Protein AF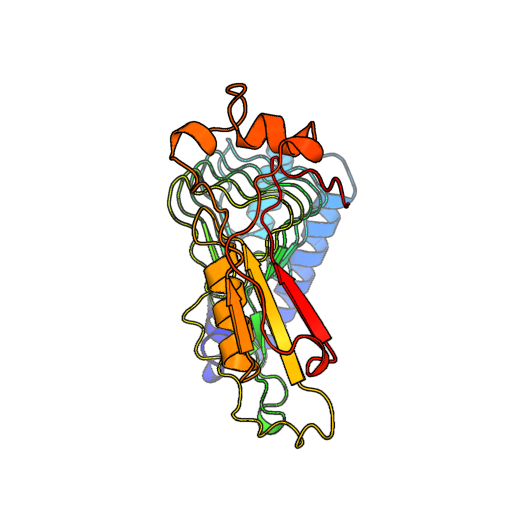-A0A9D1EPI3-F1 (afdb_monomer)

Nearest PDB structures (foldseek):
  3ect-assembly1_A  TM=9.401E-01  e=5.138E-10  Vibrio cholerae
  4egg-assembly1_A  TM=9.119E-01  e=2.315E-10  Staphylococcus aureus subsp. aureus COL
  5u2k-assembly1_A  TM=9.110E-01  e=3.359E-10  Staphylococcus aureus subsp. aureus COL
  3nz2-assembly1_C  TM=8.621E-01  e=1.435E-10  Vibrio cholerae O1 biovar El Tor str. N16961
  4dcl-assembly1_A  TM=9.138E-01  e=1.488E-09  Staphylococcus aureus

pLDDT: mean 86.81, std 16.12, range [31.41, 98.94]

InterPro domains:
  IPR001451 Hexapeptide repeat [PF00132] (132-163)
  IPR001451 Hexapeptide repeat [PF14602] (78-111)
  IPR008254 Flavodoxin/nitric oxide synthase [PF12682] (187-269)
  IPR008254 Flavodoxin/nitric oxide synthase [PS50902] (187-275)
  IPR011004 Trimeric LpxA-like superfamily [SSF51161] (27-163)
  IPR029039 Flavoprotein-like superfamily [G3DSA:3.40.50.360] (173-272)
  IPR029039 Flavoprotein-like superfamily [SSF52218] (187-270)
  IPR051159 Hexapeptide-repeat containing acetyltransferases [PTHR23416] (33-163)

Sequence (275 aa):
MTAEDVIAGFFDDSKNTLPVLMYADELYQEALRICMEINTRYHEPAELRKIMSRLIGKDVDESFRLFPPFYTDFGKNISIGKNVFINSGCHFQDQGGIEIGDGALIGHNVVFATINHSLDPSENRKNYYAPIKLERNVWVGSNSTILSGVTVGEWSVIGAGSVENDENDENAETSDQTLPESSAGSTLIAYFSATGTTEQVAEYIGNILDTDIYEIVPQVPYTDEDLEYYTGGRADLEQDDPSARPAIEGGVENMDQYDTIFLGYPIWHGQDKCA

Radius of gyration: 23.04 Å; Cα contacts (8 Å, |Δi|>4): 534; chains: 1; bounding box: 60×37×64 Å

Structure (mmCIF, N/CA/C/O backbone):
data_AF-A0A9D1EPI3-F1
#
_entry.id   AF-A0A9D1EPI3-F1
#
loop_
_atom_site.group_PDB
_atom_site.id
_atom_site.type_symbol
_atom_site.label_atom_id
_atom_site.label_alt_id
_atom_site.label_comp_id
_atom_site.label_asym_id
_atom_site.label_entity_id
_atom_site.label_seq_id
_atom_site.pdbx_PDB_ins_code
_atom_site.Cartn_x
_atom_site.Cartn_y
_atom_site.Cartn_z
_atom_site.occupancy
_atom_site.B_iso_or_equiv
_atom_site.auth_seq_id
_atom_site.auth_comp_id
_atom_site.auth_asym_id
_atom_site.auth_atom_id
_atom_site.pdbx_PDB_model_num
ATOM 1 N N . MET A 1 1 ? 22.422 -12.011 -11.785 1.00 87.69 1 MET A N 1
ATOM 2 C CA . MET A 1 1 ? 21.794 -11.529 -10.550 1.00 87.69 1 MET A CA 1
ATOM 3 C C . MET A 1 1 ? 20.522 -10.829 -10.952 1.00 87.69 1 MET A C 1
ATOM 5 O O . MET A 1 1 ? 20.505 -10.200 -12.007 1.00 87.69 1 MET A O 1
ATOM 9 N N . THR A 1 2 ? 19.467 -11.070 -10.204 1.00 95.50 2 THR A N 1
ATOM 10 C CA . THR A 1 2 ? 18.083 -10.732 -10.528 1.00 95.50 2 THR A CA 1
ATOM 11 C C . THR A 1 2 ? 17.465 -9.973 -9.360 1.00 95.50 2 THR A C 1
ATOM 13 O O . THR A 1 2 ? 18.027 -9.977 -8.262 1.00 95.50 2 THR A O 1
ATOM 16 N N . ALA A 1 3 ? 16.338 -9.294 -9.581 1.00 96.00 3 ALA A N 1
ATOM 17 C CA . ALA A 1 3 ? 15.627 -8.642 -8.482 1.00 96.00 3 ALA A CA 1
ATOM 18 C C . ALA A 1 3 ? 15.151 -9.684 -7.457 1.00 96.00 3 ALA A C 1
ATOM 20 O O . ALA A 1 3 ? 15.171 -9.423 -6.261 1.00 96.00 3 ALA A O 1
ATOM 21 N N . GLU A 1 4 ? 14.823 -10.891 -7.918 1.00 96.69 4 GLU A N 1
ATOM 22 C CA . GLU A 1 4 ? 14.432 -12.032 -7.097 1.00 96.69 4 GLU A CA 1
ATOM 23 C C . GLU A 1 4 ? 15.559 -12.497 -6.164 1.00 96.69 4 GLU A C 1
ATOM 25 O O . GLU A 1 4 ? 15.282 -12.870 -5.026 1.00 96.69 4 GLU A O 1
ATOM 30 N N . ASP A 1 5 ? 16.824 -12.427 -6.599 1.00 96.81 5 ASP A N 1
ATOM 31 C CA . ASP A 1 5 ? 17.975 -12.731 -5.733 1.00 96.81 5 ASP A CA 1
ATOM 32 C C . ASP A 1 5 ? 18.063 -11.743 -4.555 1.00 96.81 5 ASP A C 1
ATOM 34 O O . ASP A 1 5 ? 18.393 -12.141 -3.439 1.00 96.81 5 ASP A O 1
ATOM 38 N N . VAL A 1 6 ? 17.754 -10.462 -4.798 1.00 97.44 6 VAL A N 1
ATOM 39 C CA . VAL A 1 6 ? 17.730 -9.411 -3.765 1.00 97.44 6 VAL A CA 1
ATOM 40 C C . VAL A 1 6 ? 16.516 -9.569 -2.854 1.00 97.44 6 VAL A C 1
ATOM 42 O O . VAL A 1 6 ? 16.672 -9.536 -1.638 1.00 97.44 6 VAL A O 1
ATOM 45 N N . ILE A 1 7 ? 15.330 -9.815 -3.422 1.00 97.25 7 ILE A N 1
ATOM 46 C CA . ILE A 1 7 ? 14.095 -10.039 -2.656 1.00 97.25 7 ILE A CA 1
ATOM 47 C C . ILE A 1 7 ? 14.253 -11.237 -1.716 1.00 97.25 7 ILE A C 1
ATOM 49 O O . ILE A 1 7 ? 13.877 -11.157 -0.551 1.00 97.25 7 ILE A O 1
ATOM 53 N N . ALA A 1 8 ? 14.865 -12.331 -2.180 1.00 96.62 8 ALA A N 1
ATOM 54 C CA . ALA A 1 8 ? 15.146 -13.485 -1.329 1.00 96.62 8 ALA A CA 1
ATOM 55 C C . ALA A 1 8 ? 16.030 -13.123 -0.120 1.00 96.62 8 ALA A C 1
ATOM 57 O O . ALA A 1 8 ? 15.860 -13.700 0.950 1.00 96.62 8 ALA A O 1
ATOM 58 N N . GLY A 1 9 ? 16.934 -12.151 -0.275 1.00 95.19 9 GLY A N 1
ATOM 59 C CA . GLY A 1 9 ? 17.772 -11.615 0.798 1.00 95.19 9 GLY A CA 1
ATOM 60 C C . GLY A 1 9 ? 17.025 -10.827 1.872 1.00 95.19 9 GLY A C 1
ATOM 61 O O . GLY A 1 9 ? 17.519 -10.738 2.993 1.00 95.19 9 GLY A O 1
ATOM 62 N N . PHE A 1 10 ? 15.831 -10.300 1.583 1.00 94.44 10 PHE A N 1
ATOM 63 C CA . PHE A 1 10 ? 14.997 -9.659 2.606 1.00 94.44 10 PHE A CA 1
ATOM 64 C C . PHE A 1 10 ? 14.409 -10.682 3.584 1.00 94.44 10 PHE A C 1
ATOM 66 O O . PHE A 1 10 ? 14.315 -10.409 4.773 1.00 94.44 10 PHE A O 1
ATOM 73 N N . PHE A 1 11 ? 14.071 -11.882 3.110 1.00 93.25 11 PHE A N 1
ATOM 74 C CA . PHE A 1 11 ? 13.441 -12.919 3.938 1.00 93.25 11 PHE A CA 1
ATOM 75 C C . PHE A 1 11 ? 14.424 -13.971 4.471 1.00 93.25 11 PHE A C 1
ATOM 77 O O . PHE A 1 11 ? 14.086 -14.727 5.380 1.00 93.25 11 PHE A O 1
ATOM 84 N N . ASP A 1 12 ? 15.633 -14.046 3.912 1.00 93.25 12 ASP A N 1
ATOM 85 C CA . ASP A 1 12 ? 16.671 -14.995 4.311 1.00 93.25 12 ASP A CA 1
ATOM 86 C C . ASP A 1 12 ? 18.059 -14.338 4.256 1.00 93.25 12 ASP A C 1
ATOM 88 O O . ASP A 1 12 ? 18.695 -14.247 3.201 1.00 93.25 12 ASP A O 1
ATOM 92 N N . ASP A 1 13 ? 18.567 -13.945 5.427 1.00 88.88 13 ASP A N 1
ATOM 93 C CA . ASP A 1 13 ? 19.882 -13.311 5.585 1.00 88.88 13 ASP A CA 1
ATOM 94 C C . ASP A 1 13 ? 21.033 -14.144 5.001 1.00 88.88 13 ASP A C 1
ATOM 96 O O . ASP A 1 13 ? 22.058 -13.595 4.590 1.00 88.88 13 ASP A O 1
ATOM 100 N N . SER A 1 14 ? 20.887 -15.472 4.909 1.00 93.25 14 SER A N 1
ATOM 101 C CA . SER A 1 14 ? 21.923 -16.331 4.321 1.00 93.25 14 SER A CA 1
ATOM 102 C C . SER A 1 14 ? 22.118 -16.087 2.819 1.00 93.25 14 SER A C 1
ATOM 104 O O . SER A 1 14 ? 23.151 -16.465 2.254 1.00 93.25 14 SER A O 1
ATOM 106 N N . LYS A 1 15 ? 21.156 -15.423 2.166 1.00 93.69 15 LYS A N 1
ATOM 107 C CA . LYS A 1 15 ? 21.220 -15.010 0.758 1.00 93.69 15 LYS A CA 1
ATOM 108 C C . LYS A 1 15 ? 21.945 -13.677 0.555 1.00 93.69 15 LYS A C 1
ATOM 110 O O . LYS A 1 15 ? 22.364 -13.402 -0.571 1.00 93.69 15 LYS A O 1
ATOM 115 N N . ASN A 1 16 ? 22.184 -12.898 1.615 1.00 92.50 16 ASN A N 1
ATOM 116 C CA . ASN A 1 16 ? 22.826 -11.577 1.570 1.00 92.50 16 ASN A CA 1
ATOM 117 C C . ASN A 1 16 ? 24.350 -11.654 1.386 1.00 92.50 16 ASN A C 1
ATOM 119 O O . ASN A 1 16 ? 25.151 -11.185 2.195 1.00 92.50 16 ASN A O 1
ATOM 123 N N . THR A 1 17 ? 24.778 -12.252 0.276 1.00 96.56 17 THR A N 1
ATOM 124 C CA . THR A 1 17 ? 26.180 -12.215 -0.152 1.00 96.56 17 THR A CA 1
ATOM 125 C C . THR A 1 17 ? 26.571 -10.804 -0.600 1.00 96.56 17 THR A C 1
ATOM 127 O O . THR A 1 17 ? 25.733 -10.046 -1.083 1.00 96.56 17 THR A O 1
ATOM 130 N N . LEU A 1 18 ? 27.860 -10.453 -0.512 1.00 96.38 18 LEU A N 1
ATOM 131 C CA . LEU A 1 18 ? 28.342 -9.129 -0.932 1.00 96.38 18 LEU A CA 1
ATOM 132 C C . LEU A 1 18 ? 27.896 -8.736 -2.360 1.00 96.38 18 LEU A C 1
ATOM 134 O O . LEU A 1 18 ? 27.444 -7.606 -2.526 1.00 96.38 18 LEU A O 1
ATOM 138 N N . PRO A 1 19 ? 27.940 -9.621 -3.380 1.00 97.56 19 PRO A N 1
ATOM 139 C CA . PRO A 1 19 ? 27.392 -9.293 -4.694 1.00 97.56 19 PRO A CA 1
ATOM 140 C C . PRO A 1 19 ? 25.897 -8.944 -4.673 1.00 97.56 19 PRO A C 1
ATOM 142 O O . PRO A 1 19 ? 25.507 -7.981 -5.324 1.00 97.56 19 PRO A O 1
ATOM 145 N N . VAL A 1 20 ? 25.076 -9.683 -3.913 1.00 97.06 20 VAL A N 1
ATOM 146 C CA . VAL A 1 20 ? 23.628 -9.422 -3.790 1.00 97.06 20 VAL A CA 1
ATOM 147 C C . VAL A 1 20 ? 23.382 -8.052 -3.173 1.00 97.06 20 VAL A C 1
ATOM 149 O O . VAL A 1 20 ? 22.594 -7.284 -3.712 1.00 97.06 20 VAL A O 1
ATOM 152 N N . LEU A 1 21 ? 24.118 -7.705 -2.116 1.00 95.00 21 LEU A N 1
ATOM 153 C CA . LEU A 1 21 ? 24.013 -6.396 -1.469 1.00 95.00 21 LEU A CA 1
ATOM 154 C C . LEU A 1 21 ? 24.431 -5.250 -2.403 1.00 95.00 21 LEU A C 1
ATOM 156 O O . LEU A 1 21 ? 23.718 -4.260 -2.516 1.00 95.00 21 LEU A O 1
ATOM 160 N N . MET A 1 22 ? 25.538 -5.406 -3.136 1.00 97.25 22 MET A N 1
ATOM 161 C CA . MET A 1 22 ? 25.971 -4.404 -4.120 1.00 97.25 22 MET A CA 1
ATOM 162 C C . MET A 1 22 ? 24.937 -4.203 -5.234 1.00 97.25 22 MET A C 1
ATOM 164 O O . MET A 1 22 ? 24.753 -3.091 -5.718 1.00 97.25 22 MET A O 1
ATOM 168 N N . TYR A 1 23 ? 24.252 -5.269 -5.643 1.00 97.69 23 TYR A N 1
ATOM 169 C CA . TYR A 1 23 ? 23.200 -5.176 -6.650 1.00 97.69 23 TYR A CA 1
ATOM 170 C C . TYR A 1 23 ? 21.892 -4.614 -6.095 1.00 97.69 23 TYR A C 1
ATOM 172 O O . TYR A 1 23 ? 21.206 -3.878 -6.800 1.00 97.69 23 TYR A O 1
ATOM 180 N N . ALA A 1 24 ? 21.572 -4.885 -4.828 1.00 96.94 24 ALA A N 1
ATOM 181 C CA . ALA A 1 24 ? 20.479 -4.217 -4.132 1.00 96.94 24 ALA A CA 1
ATOM 182 C C . ALA A 1 24 ? 20.680 -2.693 -4.145 1.00 96.94 24 ALA A C 1
ATOM 184 O O . ALA A 1 24 ? 19.765 -1.967 -4.525 1.00 96.94 24 ALA A O 1
ATOM 185 N N . ASP A 1 25 ? 21.898 -2.217 -3.858 1.00 97.56 25 ASP A N 1
ATOM 186 C CA . ASP A 1 25 ? 22.244 -0.792 -3.940 1.00 97.56 25 ASP A CA 1
ATOM 187 C C . ASP A 1 25 ? 22.016 -0.212 -5.343 1.00 97.56 25 ASP A C 1
ATOM 189 O O . ASP A 1 25 ? 21.456 0.878 -5.486 1.00 97.56 25 ASP A O 1
ATOM 193 N N . GLU A 1 26 ? 22.401 -0.936 -6.398 1.00 98.06 26 GLU A N 1
ATOM 194 C CA . GLU A 1 26 ? 22.138 -0.514 -7.779 1.00 98.06 26 GLU A CA 1
ATOM 195 C C . GLU A 1 26 ? 20.636 -0.360 -8.060 1.00 98.06 26 GLU A C 1
ATOM 197 O O . GLU A 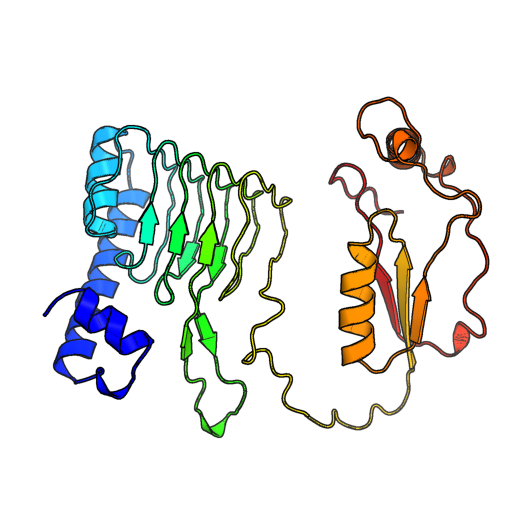1 26 ? 20.233 0.625 -8.694 1.00 98.06 26 GLU A O 1
ATOM 202 N N . LEU A 1 27 ? 19.817 -1.291 -7.562 1.00 98.19 27 LEU A N 1
ATOM 203 C CA . LEU A 1 27 ? 18.362 -1.278 -7.716 1.00 98.19 27 LEU A CA 1
ATOM 204 C C . LEU A 1 27 ? 17.697 -0.156 -6.906 1.00 98.19 27 LEU A C 1
ATOM 206 O O . LEU A 1 27 ? 16.839 0.535 -7.454 1.00 98.19 27 LEU A O 1
ATOM 210 N N . TYR A 1 28 ? 18.135 0.119 -5.673 1.00 98.31 28 TYR A N 1
ATOM 211 C CA . TYR A 1 28 ? 17.658 1.281 -4.908 1.00 98.31 28 TYR A CA 1
ATOM 212 C C . TYR A 1 28 ? 17.964 2.591 -5.645 1.00 98.31 28 TYR A C 1
ATOM 214 O O . TYR A 1 28 ? 17.105 3.459 -5.811 1.00 98.31 28 TYR A O 1
ATOM 222 N N . GLN A 1 29 ? 19.185 2.734 -6.173 1.00 98.50 29 GLN A N 1
ATOM 223 C CA . GLN A 1 29 ? 19.550 3.916 -6.957 1.00 98.50 29 GLN A CA 1
ATOM 224 C C . GLN A 1 29 ? 18.779 4.001 -8.282 1.00 98.50 29 GLN A C 1
ATOM 226 O O . GLN A 1 29 ? 18.565 5.099 -8.800 1.00 98.50 29 GLN A O 1
ATOM 231 N N . GLU A 1 30 ? 18.397 2.871 -8.879 1.00 98.44 30 GLU A N 1
ATOM 232 C CA . GLU A 1 30 ? 17.515 2.833 -10.049 1.00 98.44 30 GLU A CA 1
ATOM 233 C C . GLU A 1 30 ? 16.108 3.324 -9.701 1.00 98.44 30 GLU A C 1
ATOM 235 O O . GLU A 1 30 ? 15.605 4.211 -10.397 1.00 98.44 30 GLU A O 1
ATOM 240 N N . ALA A 1 31 ? 15.512 2.818 -8.619 1.00 98.69 31 ALA A N 1
ATOM 241 C CA . ALA A 1 31 ? 14.196 3.232 -8.141 1.00 98.69 31 ALA A CA 1
ATOM 242 C C . ALA A 1 31 ? 14.148 4.743 -7.884 1.00 98.69 31 ALA A C 1
ATOM 244 O O . ALA A 1 31 ? 13.294 5.432 -8.441 1.00 98.69 31 ALA A O 1
ATOM 245 N N . LEU A 1 32 ? 15.137 5.290 -7.168 1.00 98.38 32 LEU A N 1
ATOM 246 C CA . LEU A 1 32 ? 15.255 6.733 -6.925 1.00 98.38 32 LEU A CA 1
ATOM 247 C C . LEU A 1 32 ? 15.315 7.546 -8.225 1.00 98.38 32 LEU A C 1
ATOM 249 O O . LEU A 1 32 ? 14.610 8.547 -8.368 1.00 98.38 32 LEU A O 1
ATOM 253 N N . ARG A 1 33 ? 16.127 7.116 -9.202 1.00 98.69 33 ARG A N 1
ATOM 254 C CA . ARG A 1 33 ? 16.237 7.789 -10.509 1.00 98.69 33 ARG A CA 1
ATOM 255 C C . ARG A 1 33 ? 14.915 7.776 -11.272 1.00 98.69 33 ARG A C 1
ATOM 257 O O . ARG A 1 33 ? 14.558 8.786 -11.876 1.00 98.69 33 ARG A O 1
ATOM 264 N N . ILE A 1 34 ? 14.195 6.657 -11.251 1.00 98.75 34 ILE A N 1
ATOM 265 C CA . ILE A 1 34 ? 12.908 6.529 -11.940 1.00 98.75 34 ILE A CA 1
ATOM 266 C C . ILE A 1 34 ? 11.816 7.334 -11.223 1.00 98.75 34 ILE A C 1
ATOM 268 O O . ILE A 1 34 ? 11.057 8.033 -11.887 1.00 98.75 34 ILE A O 1
ATOM 272 N N . CYS A 1 35 ? 11.768 7.329 -9.890 1.00 98.69 35 CYS A N 1
ATOM 273 C CA . CYS A 1 35 ? 10.865 8.192 -9.124 1.00 98.69 35 CYS A CA 1
ATOM 274 C C . CYS A 1 35 ? 11.122 9.677 -9.426 1.00 98.69 35 CYS A C 1
ATOM 276 O O . CYS A 1 35 ? 10.181 10.438 -9.640 1.00 98.69 35 CYS A O 1
ATOM 278 N N . MET A 1 36 ? 12.387 10.100 -9.543 1.00 98.31 36 MET A N 1
ATOM 279 C CA . MET A 1 36 ? 12.708 11.458 -10.002 1.00 98.31 36 MET A CA 1
ATOM 280 C C . MET A 1 36 ? 12.227 11.722 -11.434 1.00 98.31 36 MET A C 1
ATOM 282 O O . MET A 1 36 ? 11.717 12.808 -11.703 1.00 98.31 36 MET A O 1
ATOM 286 N N . GLU A 1 37 ? 12.358 10.757 -12.348 1.00 98.50 37 GLU A N 1
ATOM 287 C CA . GLU A 1 37 ? 11.807 10.866 -13.706 1.00 98.50 37 GLU A CA 1
ATOM 288 C C . GLU A 1 37 ? 10.295 11.131 -13.643 1.00 98.50 37 GLU A C 1
ATOM 290 O O . GLU A 1 37 ? 9.861 12.154 -14.163 1.00 98.50 37 GLU A O 1
ATOM 295 N N . ILE A 1 38 ? 9.541 10.298 -12.912 1.00 98.56 38 ILE A N 1
ATOM 296 C CA . ILE A 1 38 ? 8.083 10.420 -12.715 1.00 98.56 38 ILE A CA 1
ATOM 297 C C . ILE A 1 38 ? 7.691 11.792 -12.146 1.00 98.56 38 ILE A C 1
ATOM 299 O O . ILE A 1 38 ? 6.691 12.377 -12.562 1.00 98.56 38 ILE A O 1
ATOM 303 N N . ASN A 1 39 ? 8.455 12.301 -11.179 1.00 98.62 39 ASN A N 1
ATOM 304 C CA . ASN A 1 39 ? 8.035 13.429 -10.344 1.00 98.62 39 ASN A CA 1
ATOM 305 C C . ASN A 1 39 ? 8.424 14.808 -10.899 1.00 98.62 39 ASN A C 1
ATOM 307 O O . ASN A 1 39 ? 7.960 15.822 -10.380 1.00 98.62 39 ASN A O 1
ATOM 311 N N . THR A 1 40 ? 9.291 14.886 -11.913 1.00 97.38 40 THR A N 1
ATOM 312 C CA . THR A 1 40 ? 9.912 16.164 -12.326 1.00 97.38 40 THR A CA 1
ATOM 313 C C . THR A 1 40 ? 9.311 16.796 -13.575 1.00 97.38 40 THR A C 1
ATOM 315 O O . THR A 1 40 ? 9.659 17.931 -13.915 1.00 97.38 40 THR A O 1
ATOM 318 N N . ARG A 1 41 ? 8.399 16.109 -14.268 1.00 95.25 41 ARG A N 1
ATOM 319 C CA . ARG A 1 41 ? 7.711 16.650 -15.445 1.00 95.25 41 ARG A CA 1
ATOM 320 C C . ARG A 1 41 ? 6.358 15.987 -15.668 1.00 95.25 41 ARG A C 1
ATOM 322 O O . ARG A 1 41 ? 6.027 14.976 -15.064 1.00 95.25 41 ARG A O 1
ATOM 329 N N . TYR A 1 42 ? 5.587 16.553 -16.589 1.00 97.69 42 TYR A N 1
ATOM 330 C CA . TYR A 1 42 ? 4.397 15.888 -17.100 1.00 97.69 42 TYR A CA 1
ATOM 331 C C . TYR A 1 42 ? 4.778 14.720 -18.021 1.00 97.69 42 TYR A C 1
ATOM 333 O O . TYR A 1 42 ? 5.679 14.848 -18.854 1.00 97.69 42 TYR A O 1
ATOM 341 N N . HIS A 1 43 ? 4.041 13.618 -17.897 1.00 98.25 43 HIS A N 1
ATOM 342 C CA . HIS A 1 43 ? 4.113 12.458 -18.776 1.00 98.25 43 HIS A CA 1
ATOM 343 C C . HIS A 1 43 ? 2.714 12.131 -19.282 1.00 98.25 43 HIS A C 1
ATOM 345 O O . HIS A 1 43 ? 1.760 12.096 -18.504 1.00 98.25 43 HIS A O 1
ATOM 351 N N . GLU A 1 44 ? 2.592 11.820 -20.570 1.00 98.19 44 GLU A N 1
ATOM 352 C CA . GLU A 1 44 ? 1.345 11.259 -21.084 1.00 98.19 44 GLU A CA 1
ATOM 353 C C . GLU A 1 44 ? 1.059 9.902 -20.415 1.00 98.19 44 GLU A C 1
ATOM 355 O O . GLU A 1 44 ? 2.003 9.157 -20.129 1.00 98.19 44 GLU A O 1
ATOM 360 N N . PRO A 1 45 ? -0.212 9.497 -20.223 1.00 97.75 45 PRO A N 1
ATOM 361 C CA . PRO A 1 45 ? -0.547 8.263 -19.503 1.00 97.75 45 PRO A CA 1
ATOM 362 C C . PRO A 1 45 ? 0.166 7.006 -20.027 1.00 97.75 45 PRO A C 1
ATOM 364 O O . PRO A 1 45 ? 0.598 6.154 -19.254 1.00 97.75 45 PRO A O 1
ATOM 367 N N . ALA A 1 46 ? 0.337 6.895 -21.348 1.00 98.19 46 ALA A N 1
ATOM 368 C CA . ALA A 1 46 ? 1.042 5.773 -21.965 1.00 98.19 46 ALA A CA 1
ATOM 369 C C . ALA A 1 46 ? 2.558 5.785 -21.707 1.00 98.19 46 ALA A C 1
ATOM 371 O O . ALA A 1 46 ? 3.172 4.722 -21.644 1.00 98.19 46 ALA A O 1
ATOM 372 N N . GLU A 1 47 ? 3.170 6.963 -21.574 1.00 98.50 47 GLU A N 1
ATOM 373 C CA . GLU A 1 47 ? 4.576 7.098 -21.186 1.00 98.50 47 GLU A CA 1
ATOM 374 C C . GLU A 1 47 ? 4.746 6.771 -19.704 1.00 98.50 47 GLU A C 1
ATOM 376 O O . GLU A 1 47 ? 5.599 5.955 -19.360 1.00 98.50 47 GLU A O 1
ATOM 381 N N . LEU A 1 48 ? 3.877 7.316 -18.847 1.00 98.50 48 LEU A N 1
ATOM 382 C CA . LEU A 1 48 ? 3.909 7.069 -17.408 1.00 98.50 48 LEU A CA 1
ATOM 383 C C . LEU A 1 48 ? 3.815 5.572 -17.086 1.00 98.50 48 LEU A C 1
ATOM 385 O O . LEU A 1 48 ? 4.592 5.069 -16.280 1.00 98.50 48 LEU A O 1
ATOM 389 N N . ARG A 1 49 ? 2.947 4.823 -17.779 1.00 98.62 49 ARG A N 1
ATOM 390 C CA . ARG A 1 49 ? 2.870 3.358 -17.641 1.00 98.62 49 ARG A CA 1
ATOM 391 C C . ARG A 1 49 ? 4.166 2.643 -18.009 1.00 98.62 49 ARG A C 1
ATOM 393 O O . ARG A 1 49 ? 4.537 1.694 -17.329 1.00 98.62 49 ARG A O 1
ATOM 400 N N . LYS A 1 50 ? 4.884 3.090 -19.045 1.00 98.75 50 LYS A N 1
ATOM 401 C CA . LYS A 1 50 ? 6.191 2.510 -19.414 1.00 98.75 50 LYS A CA 1
ATOM 402 C C . LYS A 1 50 ? 7.250 2.796 -18.355 1.00 98.75 50 LYS A C 1
ATOM 404 O O . LYS A 1 50 ? 8.079 1.934 -18.078 1.00 98.75 50 LYS A O 1
ATOM 409 N N . ILE A 1 51 ? 7.224 3.992 -17.770 1.00 98.75 51 ILE A N 1
ATOM 410 C CA . ILE A 1 51 ? 8.127 4.369 -16.680 1.00 98.75 51 ILE A CA 1
ATOM 411 C C . ILE A 1 51 ? 7.819 3.532 -15.433 1.00 98.75 51 ILE A C 1
ATOM 413 O O . ILE A 1 51 ? 8.734 2.945 -14.865 1.00 98.75 51 ILE A O 1
ATOM 417 N N . MET A 1 52 ? 6.542 3.372 -15.075 1.00 98.69 52 MET A N 1
ATOM 418 C CA . MET A 1 52 ? 6.133 2.483 -13.982 1.00 98.69 52 MET A CA 1
ATOM 419 C C . MET A 1 52 ? 6.480 1.019 -14.257 1.00 98.69 52 MET A C 1
ATOM 421 O O . MET A 1 52 ? 6.962 0.340 -13.360 1.00 98.69 52 MET A O 1
ATOM 425 N N . SER A 1 53 ? 6.338 0.544 -15.498 1.00 98.75 53 SER A N 1
ATOM 426 C CA . SER A 1 53 ? 6.730 -0.825 -15.867 1.00 98.75 53 SER A CA 1
ATOM 427 C C . SER A 1 53 ? 8.235 -1.050 -15.688 1.00 98.75 53 SER A C 1
ATOM 429 O O . SER A 1 53 ? 8.661 -2.093 -15.199 1.00 98.75 53 SER A O 1
ATOM 431 N N . ARG A 1 54 ? 9.060 -0.043 -16.021 1.00 98.56 54 ARG A N 1
ATOM 432 C CA . ARG A 1 54 ? 10.500 -0.053 -15.717 1.00 98.56 54 ARG A CA 1
ATOM 433 C C . ARG A 1 54 ? 10.749 -0.075 -14.211 1.00 98.56 54 ARG A C 1
ATOM 435 O O . ARG A 1 54 ? 11.576 -0.865 -13.768 1.00 98.56 54 ARG A O 1
ATOM 442 N N . LEU A 1 55 ? 10.045 0.762 -13.444 1.00 98.75 55 LEU A N 1
ATOM 443 C CA . LEU A 1 55 ? 10.194 0.843 -11.990 1.00 98.75 55 LEU A CA 1
ATOM 444 C C . LEU A 1 55 ? 9.955 -0.518 -11.335 1.00 98.75 55 LEU A C 1
ATOM 446 O O . LEU A 1 55 ? 10.837 -1.002 -10.636 1.00 98.75 55 LEU A O 1
ATOM 450 N N . ILE A 1 56 ? 8.823 -1.160 -11.639 1.00 98.56 56 ILE A N 1
ATOM 451 C CA . ILE A 1 56 ? 8.411 -2.411 -10.983 1.00 98.56 56 ILE A CA 1
ATOM 452 C C . ILE A 1 56 ? 8.943 -3.680 -11.663 1.00 98.56 56 ILE A C 1
ATOM 454 O O . ILE A 1 56 ? 8.799 -4.776 -11.134 1.00 98.56 56 ILE A O 1
ATOM 458 N N . GLY A 1 57 ? 9.547 -3.557 -12.850 1.00 98.00 57 GLY A N 1
ATOM 459 C CA . GLY A 1 57 ? 10.071 -4.693 -13.617 1.00 98.00 57 GLY A CA 1
ATOM 460 C C . GLY A 1 57 ? 9.000 -5.603 -14.237 1.00 98.00 57 GLY A C 1
ATOM 461 O O . GLY A 1 57 ? 9.320 -6.716 -14.648 1.00 98.00 57 GLY A O 1
ATOM 462 N N . LYS A 1 58 ? 7.743 -5.149 -14.311 1.00 97.50 58 LYS A N 1
ATOM 463 C CA . LYS A 1 58 ? 6.574 -5.896 -14.809 1.00 97.50 58 LYS A CA 1
ATOM 464 C C . LYS A 1 58 ? 5.741 -4.999 -15.720 1.00 97.50 58 LYS A C 1
ATOM 466 O O . LYS A 1 58 ? 5.746 -3.782 -15.553 1.00 97.50 58 LYS A O 1
ATOM 471 N N . ASP A 1 59 ? 5.004 -5.591 -16.655 1.00 97.69 59 ASP A N 1
ATOM 472 C CA . ASP A 1 59 ? 4.094 -4.831 -17.515 1.00 97.69 59 ASP A CA 1
ATOM 473 C C . ASP A 1 59 ? 2.939 -4.233 -16.698 1.00 97.69 59 ASP A C 1
ATOM 475 O O . ASP A 1 59 ? 2.259 -4.935 -15.950 1.00 97.69 59 ASP A O 1
ATOM 479 N N . VAL A 1 60 ? 2.704 -2.931 -16.868 1.00 98.50 60 VAL A N 1
ATOM 480 C CA . VAL A 1 60 ? 1.577 -2.211 -16.261 1.00 98.50 60 VAL A CA 1
ATOM 481 C C . VAL A 1 60 ? 0.419 -2.119 -17.257 1.00 98.50 60 VAL A C 1
ATOM 483 O O . VAL A 1 60 ? 0.594 -1.649 -18.384 1.00 98.50 60 VAL A O 1
ATOM 486 N N . ASP A 1 61 ? -0.774 -2.536 -16.826 1.00 98.56 61 ASP A N 1
ATOM 487 C CA . ASP A 1 61 ? -1.985 -2.568 -17.654 1.00 98.56 61 ASP A CA 1
ATOM 488 C C . ASP A 1 61 ? -2.386 -1.173 -18.176 1.00 98.56 61 ASP A C 1
ATOM 490 O O . ASP A 1 61 ? -2.167 -0.147 -17.527 1.00 98.56 61 ASP A O 1
ATOM 494 N N . GLU A 1 62 ? -3.003 -1.116 -19.360 1.00 98.38 62 GLU A N 1
ATOM 495 C CA . GLU A 1 62 ? -3.385 0.139 -20.019 1.00 98.38 62 GLU A CA 1
ATOM 496 C C . GLU A 1 62 ? -4.379 0.996 -19.223 1.00 98.38 62 GLU A C 1
ATOM 498 O O . GLU A 1 62 ? -4.409 2.221 -19.392 1.00 98.38 62 GLU A O 1
ATOM 503 N N . SER A 1 63 ? -5.151 0.357 -18.344 1.00 98.56 63 SER A N 1
ATOM 504 C CA . SER A 1 63 ? -6.124 0.994 -17.455 1.00 98.56 63 SER A CA 1
ATOM 505 C C . SER A 1 63 ? -5.498 1.689 -16.241 1.00 98.56 63 SER A C 1
ATOM 507 O O . SER A 1 63 ? -6.164 2.509 -15.608 1.00 98.56 63 SER A O 1
ATOM 509 N N . PHE A 1 64 ? -4.229 1.409 -15.923 1.00 98.81 64 PHE A N 1
ATOM 510 C CA . PHE A 1 64 ? -3.544 2.001 -14.776 1.00 98.81 64 PHE A CA 1
ATOM 511 C C . PHE A 1 64 ? -3.434 3.521 -14.890 1.00 98.81 64 PHE A C 1
ATOM 513 O O . PHE A 1 64 ? -3.087 4.079 -15.946 1.00 98.81 64 PHE A O 1
ATOM 520 N N . ARG A 1 65 ? -3.663 4.189 -13.758 1.00 98.62 65 ARG A N 1
ATOM 521 C CA . ARG A 1 65 ? -3.506 5.632 -13.602 1.00 98.62 65 ARG A CA 1
ATOM 522 C C . ARG A 1 65 ? -2.729 5.949 -12.331 1.00 98.62 65 ARG A C 1
ATOM 524 O O . ARG A 1 65 ? -3.015 5.421 -11.265 1.00 98.62 65 ARG A O 1
ATOM 531 N N . LEU A 1 66 ? -1.790 6.876 -12.460 1.00 98.62 66 LEU A N 1
ATOM 532 C CA . LEU A 1 66 ? -0.998 7.411 -11.361 1.00 98.62 66 LEU A CA 1
ATOM 533 C C . LEU A 1 66 ? -0.947 8.927 -11.491 1.00 98.62 66 LEU A C 1
ATOM 535 O O . LEU A 1 66 ? -0.668 9.434 -12.580 1.00 98.62 66 LEU A O 1
ATOM 539 N N . PHE A 1 67 ? -1.185 9.637 -10.395 1.00 98.50 67 PHE A N 1
ATOM 540 C CA . PHE A 1 67 ? -0.885 11.061 -10.293 1.00 98.50 67 PHE A CA 1
ATOM 541 C C . PHE A 1 67 ? 0.411 11.248 -9.495 1.00 98.50 67 PHE A C 1
ATOM 543 O O . PHE A 1 67 ? 0.468 10.846 -8.340 1.00 98.50 67 PHE A O 1
ATOM 550 N N . PRO A 1 68 ? 1.468 11.834 -10.086 1.00 98.06 68 PRO A N 1
ATOM 551 C CA . PRO A 1 68 ? 2.685 12.179 -9.353 1.00 98.06 68 PRO A CA 1
ATOM 552 C C . PRO A 1 68 ? 2.450 13.285 -8.296 1.00 98.06 68 PRO A C 1
ATOM 554 O O . PRO A 1 68 ? 1.489 14.051 -8.421 1.00 98.06 68 PRO A O 1
ATOM 557 N N . PRO A 1 69 ? 3.324 13.425 -7.280 1.00 98.56 69 PRO A N 1
ATOM 558 C CA . PRO A 1 69 ? 4.534 12.632 -7.082 1.00 98.56 69 PRO A CA 1
ATOM 559 C C . PRO A 1 69 ? 4.258 11.227 -6.525 1.00 98.56 69 PRO A C 1
ATOM 561 O O . PRO A 1 69 ? 3.255 11.013 -5.852 1.00 98.56 69 PRO A O 1
ATOM 564 N N . PHE A 1 70 ? 5.161 10.288 -6.797 1.00 98.75 70 PHE A N 1
ATOM 565 C CA . PHE A 1 70 ? 5.158 8.916 -6.283 1.00 98.75 70 PHE A CA 1
ATOM 566 C C . PHE A 1 70 ? 6.547 8.544 -5.761 1.00 98.75 70 PHE A C 1
ATOM 568 O O . PHE A 1 70 ? 7.556 8.959 -6.344 1.00 98.75 70 PHE A O 1
ATOM 575 N N . TYR A 1 71 ? 6.599 7.759 -4.688 1.00 98.75 71 TYR A N 1
ATOM 576 C CA . TYR A 1 71 ? 7.844 7.338 -4.054 1.00 98.75 71 TYR A CA 1
ATOM 577 C C . TYR A 1 71 ? 7.817 5.848 -3.721 1.00 98.75 71 TYR A C 1
ATOM 579 O O . TYR A 1 71 ? 6.799 5.311 -3.289 1.00 98.75 71 TYR A O 1
ATOM 587 N N . THR A 1 72 ? 8.959 5.194 -3.899 1.00 98.62 72 THR A N 1
ATOM 588 C CA . THR A 1 72 ? 9.217 3.820 -3.464 1.00 98.62 72 THR A CA 1
ATOM 589 C C . THR A 1 72 ? 10.716 3.628 -3.262 1.00 98.62 72 THR A C 1
ATOM 591 O O . THR A 1 72 ? 11.509 4.336 -3.895 1.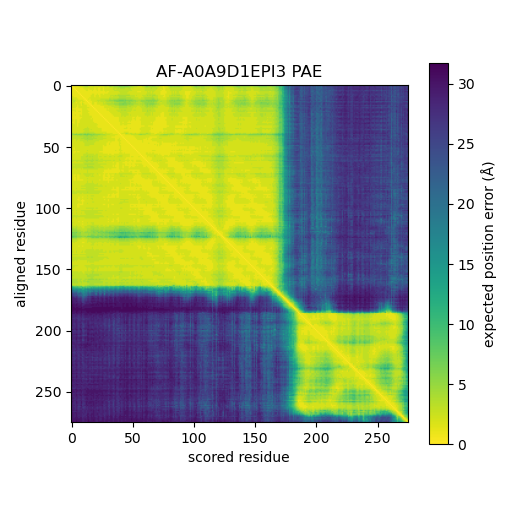00 98.62 72 THR A O 1
ATOM 594 N N . ASP A 1 73 ? 11.089 2.691 -2.395 1.00 94.00 73 ASP A N 1
ATOM 595 C CA . ASP A 1 73 ? 12.485 2.446 -2.032 1.00 94.00 73 ASP A CA 1
ATOM 596 C C . ASP A 1 73 ? 13.180 1.526 -3.044 1.00 94.00 73 ASP A C 1
ATOM 598 O O . ASP A 1 73 ? 14.308 1.799 -3.460 1.00 94.00 73 ASP A O 1
ATOM 602 N N . PHE A 1 74 ? 12.502 0.458 -3.479 1.00 97.88 74 PHE A N 1
ATOM 603 C CA . PHE A 1 74 ? 13.062 -0.587 -4.340 1.00 97.88 74 PHE A CA 1
ATOM 604 C C . PHE A 1 74 ? 12.299 -0.750 -5.661 1.00 97.88 74 PHE A C 1
ATOM 606 O O . PHE A 1 74 ? 12.896 -1.001 -6.711 1.00 97.88 74 PHE A O 1
ATOM 613 N N . GLY A 1 75 ? 10.979 -0.590 -5.635 1.00 98.00 75 GLY A N 1
ATOM 614 C CA . GLY A 1 75 ? 10.069 -0.679 -6.776 1.00 98.00 75 GLY A CA 1
ATOM 615 C C . GLY A 1 75 ? 9.801 -2.095 -7.302 1.00 98.00 75 GLY A C 1
ATOM 616 O O . GLY A 1 75 ? 8.662 -2.407 -7.655 1.00 98.00 75 GLY A O 1
ATOM 617 N N . LYS A 1 76 ? 10.816 -2.968 -7.390 1.00 98.31 76 LYS A N 1
ATOM 618 C CA . LYS A 1 76 ? 10.696 -4.286 -8.053 1.00 98.31 76 LYS A CA 1
ATOM 619 C C . LYS A 1 76 ? 9.804 -5.277 -7.300 1.00 98.31 76 LYS A C 1
ATOM 621 O O . LYS A 1 76 ? 9.393 -6.277 -7.890 1.00 98.31 76 LYS A O 1
ATOM 626 N N . ASN A 1 77 ? 9.487 -5.014 -6.032 1.00 98.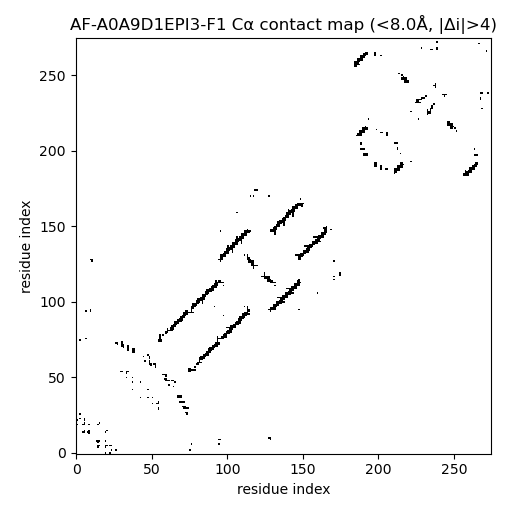44 77 ASN A N 1
ATOM 627 C CA . ASN A 1 77 ? 8.651 -5.894 -5.217 1.00 98.44 77 ASN A CA 1
ATOM 628 C C . ASN A 1 77 ? 7.200 -5.381 -5.091 1.00 98.44 77 ASN A C 1
ATOM 630 O O . ASN A 1 77 ? 6.460 -5.724 -4.172 1.00 98.44 77 ASN A O 1
ATOM 634 N N . ILE A 1 78 ? 6.769 -4.584 -6.074 1.00 98.81 78 ILE A N 1
ATOM 635 C CA . ILE A 1 78 ? 5.385 -4.137 -6.242 1.00 98.81 78 ILE A CA 1
ATOM 636 C C . ILE A 1 78 ? 4.712 -4.962 -7.350 1.00 98.81 78 ILE A C 1
ATOM 638 O O . ILE A 1 78 ? 5.294 -5.238 -8.406 1.00 98.81 78 ILE A O 1
ATOM 642 N N . SER A 1 79 ? 3.460 -5.352 -7.129 1.00 98.69 79 SER A N 1
ATOM 643 C CA . SER A 1 79 ? 2.574 -5.970 -8.118 1.00 98.69 79 SER A CA 1
ATOM 644 C C . SER A 1 79 ? 1.291 -5.150 -8.234 1.00 98.69 79 SER A C 1
ATOM 646 O O . SER A 1 79 ? 0.662 -4.841 -7.227 1.00 98.69 79 SER A O 1
ATOM 648 N N . ILE A 1 80 ? 0.897 -4.802 -9.462 1.00 98.81 80 ILE A N 1
ATOM 649 C CA . ILE A 1 80 ? -0.258 -3.934 -9.734 1.00 98.81 80 ILE A CA 1
ATOM 650 C C . ILE A 1 80 ? -1.230 -4.659 -10.668 1.00 98.81 80 ILE A C 1
ATOM 652 O O . ILE A 1 80 ? -0.837 -5.108 -11.746 1.00 98.81 80 ILE A O 1
ATOM 656 N N . GLY A 1 81 ? -2.492 -4.757 -10.254 1.00 98.75 81 GLY A N 1
ATOM 657 C CA . GLY A 1 81 ? -3.595 -5.261 -11.064 1.00 98.75 81 GLY A CA 1
ATOM 658 C C . GLY A 1 81 ? -4.092 -4.272 -12.126 1.00 98.75 81 GLY A C 1
ATOM 659 O O . GLY A 1 81 ? -3.447 -3.285 -12.484 1.00 98.75 81 GLY A O 1
ATOM 660 N N . LYS A 1 82 ? -5.286 -4.537 -12.648 1.00 98.81 82 LYS A N 1
ATOM 661 C CA . LYS A 1 82 ? -5.982 -3.711 -13.645 1.00 98.81 82 LYS A CA 1
ATOM 662 C C . LYS A 1 82 ? -6.884 -2.687 -12.979 1.00 98.81 82 LYS A C 1
ATOM 664 O O . LYS A 1 82 ? -7.381 -2.912 -11.887 1.00 98.81 82 LYS A O 1
ATOM 669 N N . ASN A 1 83 ? -7.178 -1.592 -13.667 1.00 98.50 83 ASN A N 1
ATOM 670 C CA . ASN A 1 83 ? -8.056 -0.513 -13.209 1.00 98.50 83 ASN A CA 1
ATOM 671 C C . ASN A 1 83 ? -7.631 0.084 -11.857 1.00 98.50 83 ASN A C 1
ATOM 673 O O . ASN A 1 83 ? -8.471 0.574 -11.110 1.00 98.50 83 ASN A O 1
ATOM 677 N N . VAL A 1 84 ? -6.335 0.032 -11.549 1.00 98.88 84 VAL A N 1
ATOM 678 C CA . VAL A 1 84 ? -5.777 0.620 -10.333 1.00 98.88 84 VAL A CA 1
ATOM 679 C C . VAL A 1 84 ? -5.559 2.115 -10.540 1.00 98.88 84 VAL A C 1
ATOM 681 O O . VAL A 1 84 ? -5.012 2.544 -11.565 1.00 98.88 84 VAL A O 1
ATOM 684 N N . PHE A 1 85 ? -5.955 2.899 -9.541 1.00 98.88 85 PHE A N 1
ATOM 685 C CA . PHE A 1 85 ? -5.644 4.320 -9.456 1.00 98.88 85 PHE A CA 1
ATOM 686 C C . PHE A 1 85 ? -4.828 4.621 -8.202 1.00 98.88 85 PHE A C 1
ATOM 688 O O . PHE A 1 85 ? -5.241 4.283 -7.097 1.00 98.88 85 PHE A O 1
ATOM 695 N N . ILE A 1 86 ? -3.694 5.296 -8.382 1.00 98.88 86 ILE A N 1
ATOM 696 C CA . ILE A 1 86 ? -2.835 5.778 -7.299 1.00 98.88 86 ILE A CA 1
ATOM 697 C C . ILE A 1 86 ? -2.790 7.300 -7.361 1.00 98.88 86 ILE A C 1
ATOM 699 O O . ILE A 1 86 ? -2.426 7.877 -8.390 1.00 98.88 86 ILE A O 1
ATOM 703 N N . ASN A 1 87 ? -3.168 7.955 -6.270 1.00 98.69 87 ASN A N 1
ATOM 704 C CA . ASN A 1 87 ? -3.184 9.406 -6.208 1.00 98.69 87 ASN A CA 1
ATOM 705 C C . ASN A 1 87 ? -1.848 9.993 -5.717 1.00 98.69 87 ASN A C 1
ATOM 707 O O . ASN A 1 87 ? -0.941 9.276 -5.288 1.00 98.69 87 ASN A O 1
ATOM 711 N N . SER A 1 88 ? -1.720 11.314 -5.804 1.00 98.69 88 SER A N 1
ATOM 712 C CA . SER A 1 88 ? -0.473 12.030 -5.537 1.00 98.69 88 SER A CA 1
ATOM 713 C C . SER A 1 88 ? 0.036 11.869 -4.108 1.00 98.69 88 SER A C 1
ATOM 715 O O . SER A 1 88 ? -0.733 11.878 -3.150 1.00 98.69 88 SER A O 1
ATOM 717 N N . GLY A 1 89 ? 1.360 11.806 -3.975 1.00 98.56 89 GLY A N 1
ATOM 718 C CA . GLY A 1 89 ? 2.076 11.831 -2.702 1.00 98.56 89 GLY A CA 1
ATOM 719 C C . GLY A 1 89 ? 2.233 10.475 -2.018 1.00 98.56 89 GLY A C 1
ATOM 720 O O . GLY A 1 89 ? 2.659 10.445 -0.868 1.00 98.56 89 GLY A O 1
ATOM 721 N N . CYS A 1 90 ? 1.897 9.364 -2.678 1.00 98.88 90 CYS A N 1
ATOM 722 C CA . CYS A 1 90 ? 2.020 8.038 -2.069 1.00 98.88 90 CYS A CA 1
ATOM 723 C C . CYS A 1 90 ? 3.486 7.603 -1.882 1.00 98.88 90 CYS A C 1
ATOM 725 O O . CYS A 1 90 ? 4.324 7.856 -2.753 1.00 98.88 90 CYS A O 1
ATOM 727 N N . HIS A 1 91 ? 3.762 6.912 -0.770 1.00 98.75 91 HIS A N 1
ATOM 728 C CA . HIS A 1 91 ? 5.075 6.357 -0.418 1.00 98.75 91 HIS A CA 1
ATOM 729 C C . HIS A 1 91 ? 4.961 4.853 -0.173 1.00 98.75 91 HIS A C 1
ATOM 731 O O . HIS A 1 91 ? 4.326 4.423 0.788 1.00 98.75 91 HIS A O 1
ATOM 737 N N . PHE A 1 92 ? 5.556 4.050 -1.051 1.00 98.75 92 PHE A N 1
ATOM 738 C CA . PHE A 1 92 ? 5.486 2.591 -1.009 1.00 98.75 92 PHE A CA 1
ATOM 739 C C . PHE A 1 92 ? 6.852 2.013 -0.633 1.00 98.75 92 PHE A C 1
ATOM 741 O O . PHE A 1 92 ? 7.704 1.802 -1.499 1.00 98.75 92 PHE A O 1
ATOM 748 N N . GLN A 1 93 ? 7.061 1.759 0.656 1.00 98.12 93 GLN A N 1
ATOM 749 C CA . GLN A 1 93 ? 8.218 1.019 1.149 1.00 98.12 93 GLN A CA 1
ATOM 750 C C . GLN A 1 93 ? 7.978 -0.462 0.846 1.00 98.12 93 GLN A C 1
ATOM 752 O O . GLN A 1 93 ? 7.222 -1.122 1.552 1.00 98.12 93 GLN A O 1
ATOM 757 N N . ASP A 1 94 ? 8.553 -0.967 -0.247 1.00 98.31 94 ASP A N 1
ATOM 758 C CA . ASP A 1 94 ? 8.113 -2.206 -0.901 1.00 98.31 94 ASP A CA 1
ATOM 759 C C . ASP A 1 94 ? 8.996 -3.429 -0.635 1.00 98.31 94 ASP A C 1
ATOM 761 O O . ASP A 1 94 ? 8.727 -4.492 -1.180 1.00 98.31 94 ASP A O 1
ATOM 765 N N . GLN A 1 95 ? 10.029 -3.338 0.205 1.00 97.62 95 GLN A N 1
ATOM 766 C CA . GLN A 1 95 ? 10.948 -4.462 0.431 1.00 97.62 95 GLN A CA 1
ATOM 767 C C . GLN A 1 95 ? 10.238 -5.736 0.922 1.00 97.62 95 GLN A C 1
ATOM 769 O O . GLN A 1 95 ? 10.567 -6.817 0.439 1.00 97.62 95 GLN A O 1
ATOM 774 N N . GLY A 1 96 ? 9.228 -5.624 1.793 1.00 97.00 96 GLY A N 1
ATOM 775 C CA . GLY A 1 96 ? 8.409 -6.762 2.232 1.00 97.00 96 GLY A CA 1
ATOM 776 C C . GLY A 1 96 ? 7.331 -7.206 1.243 1.00 97.00 96 GLY A C 1
ATOM 777 O O . GLY A 1 96 ? 6.762 -8.279 1.414 1.00 97.00 96 GLY A O 1
ATOM 778 N N . GLY A 1 97 ? 7.118 -6.453 0.165 1.00 98.44 97 GLY A N 1
ATOM 779 C CA . GLY A 1 97 ? 6.191 -6.781 -0.913 1.00 98.44 97 GLY A CA 1
ATOM 780 C C . GLY A 1 97 ? 4.882 -6.006 -0.830 1.00 98.4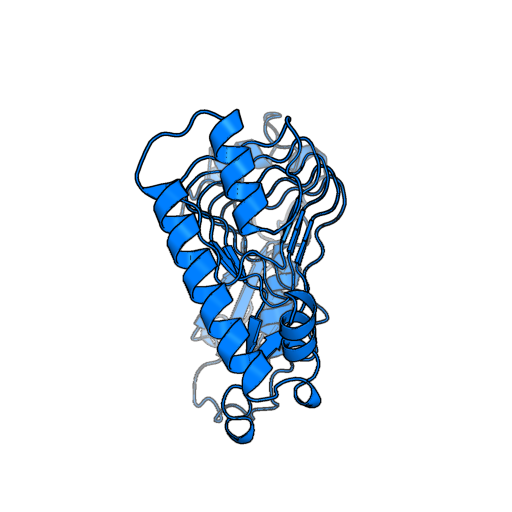4 97 GLY A C 1
ATOM 781 O O . GLY A 1 97 ? 4.308 -5.826 0.241 1.00 98.44 97 GLY A O 1
ATOM 782 N N . ILE A 1 98 ? 4.404 -5.534 -1.980 1.00 98.88 98 ILE A N 1
ATOM 783 C CA . ILE A 1 98 ? 3.125 -4.825 -2.096 1.00 98.88 98 ILE A CA 1
ATOM 784 C C . ILE A 1 98 ? 2.334 -5.430 -3.253 1.00 98.88 98 ILE A C 1
ATOM 786 O O . ILE A 1 98 ? 2.753 -5.364 -4.411 1.00 98.88 98 ILE A O 1
ATOM 790 N N . GLU A 1 99 ? 1.165 -5.984 -2.954 1.00 98.88 99 GLU A N 1
ATOM 791 C CA . GLU A 1 99 ? 0.241 -6.541 -3.939 1.00 98.88 99 GLU A CA 1
ATOM 792 C C . GLU A 1 99 ? -1.037 -5.706 -4.003 1.00 98.88 99 GLU A C 1
ATOM 794 O O . GLU A 1 99 ? -1.773 -5.610 -3.026 1.00 98.88 99 GLU A O 1
ATOM 799 N N . ILE A 1 100 ? -1.322 -5.107 -5.161 1.00 98.88 100 ILE A N 1
ATOM 800 C CA . ILE A 1 100 ? -2.504 -4.265 -5.369 1.00 98.88 100 ILE A CA 1
ATOM 801 C C . ILE A 1 100 ? -3.451 -4.959 -6.345 1.00 98.88 100 ILE A C 1
ATOM 803 O O . ILE A 1 100 ? -3.139 -5.101 -7.530 1.00 98.88 100 ILE A O 1
ATOM 807 N N . GLY A 1 101 ? -4.612 -5.379 -5.847 1.00 98.69 101 GLY A N 1
ATOM 808 C CA . GLY A 1 101 ? -5.650 -6.056 -6.614 1.00 98.69 101 GLY A CA 1
ATOM 809 C C . GLY A 1 101 ? -6.337 -5.180 -7.664 1.00 98.69 101 GLY A C 1
ATOM 810 O O . GLY A 1 101 ? -6.254 -3.951 -7.664 1.00 98.69 101 GLY A O 1
ATOM 811 N N . ASP A 1 102 ? -7.046 -5.839 -8.585 1.00 98.81 102 ASP A N 1
ATOM 812 C CA . ASP A 1 102 ? -7.793 -5.162 -9.646 1.00 98.81 102 ASP A CA 1
ATOM 813 C C . ASP A 1 102 ? -8.841 -4.196 -9.065 1.00 98.81 102 ASP A C 1
ATOM 815 O O . ASP A 1 102 ? -9.575 -4.556 -8.150 1.00 98.81 102 ASP A O 1
ATOM 819 N N . GLY A 1 103 ? -8.961 -2.998 -9.634 1.00 97.88 103 GLY A N 1
ATOM 820 C CA . GLY A 1 103 ? -9.962 -1.998 -9.257 1.00 97.88 103 GLY A CA 1
ATOM 821 C C . GLY A 1 103 ? -9.625 -1.196 -8.000 1.00 97.88 103 GLY A C 1
ATOM 822 O O . GLY A 1 103 ? -10.449 -0.387 -7.582 1.00 97.88 103 GLY A O 1
ATOM 823 N N . ALA A 1 104 ? -8.450 -1.399 -7.396 1.00 98.75 104 ALA A N 1
ATOM 824 C CA . ALA A 1 104 ? -8.073 -0.676 -6.190 1.00 98.75 104 ALA A CA 1
ATOM 825 C C . ALA A 1 104 ? -7.915 0.837 -6.439 1.00 98.75 104 ALA A C 1
ATOM 827 O O . ALA A 1 104 ? -7.309 1.271 -7.427 1.00 98.75 104 ALA A O 1
ATOM 828 N N . LEU A 1 105 ? -8.429 1.641 -5.510 1.00 98.31 105 LEU A N 1
ATOM 829 C CA . LEU A 1 105 ? -8.329 3.098 -5.512 1.00 98.31 105 LEU A CA 1
ATOM 830 C C . LEU A 1 105 ? -7.528 3.546 -4.291 1.00 98.31 105 LEU A C 1
ATOM 832 O O . LEU A 1 105 ? -7.946 3.328 -3.159 1.00 98.31 105 LEU A O 1
ATOM 836 N N . ILE A 1 106 ? -6.391 4.199 -4.507 1.00 98.94 106 ILE A N 1
ATOM 837 C CA . ILE A 1 106 ? -5.487 4.637 -3.440 1.00 98.94 106 ILE A CA 1
ATOM 838 C C . ILE A 1 106 ? -5.494 6.165 -3.389 1.00 98.94 106 ILE A C 1
ATOM 840 O O . ILE A 1 106 ? -5.174 6.828 -4.378 1.00 98.94 106 ILE A O 1
ATOM 844 N N . GLY A 1 107 ? -5.909 6.715 -2.246 1.00 98.69 107 GLY A N 1
ATOM 845 C CA . GLY A 1 107 ? -6.022 8.149 -1.983 1.00 98.69 107 GLY A CA 1
ATOM 846 C C . GLY A 1 107 ? -4.686 8.895 -1.976 1.00 98.69 107 GLY A C 1
ATOM 847 O O . GLY A 1 107 ? -3.622 8.324 -2.191 1.00 98.69 107 GLY A O 1
ATOM 848 N N . HIS A 1 108 ? -4.737 10.210 -1.753 1.00 98.62 108 HIS A N 1
ATOM 849 C CA . HIS A 1 108 ? -3.524 11.030 -1.690 1.00 98.62 108 HIS A CA 1
ATOM 850 C C . HIS A 1 108 ? -2.695 10.666 -0.462 1.00 98.62 108 HIS A C 1
ATOM 852 O O . HIS A 1 108 ? -3.267 10.352 0.579 1.00 98.62 108 HIS A O 1
ATOM 858 N N . ASN A 1 109 ? -1.375 10.807 -0.552 1.00 98.56 109 ASN A N 1
ATOM 859 C CA . ASN A 1 109 ? -0.453 10.688 0.582 1.00 98.56 109 ASN A CA 1
ATOM 860 C C . ASN A 1 109 ? -0.570 9.371 1.373 1.00 98.56 109 ASN A C 1
ATOM 862 O O . ASN A 1 109 ? -0.307 9.359 2.572 1.00 98.56 109 ASN A O 1
ATOM 866 N N . VAL A 1 110 ? -0.988 8.276 0.734 1.00 98.88 110 VAL A N 1
ATOM 867 C CA . VAL A 1 110 ? -1.028 6.963 1.389 1.00 98.88 110 VAL A CA 1
ATOM 868 C C . VAL A 1 110 ? 0.391 6.424 1.559 1.00 98.88 110 VAL A C 1
ATOM 870 O O . VAL A 1 110 ? 1.214 6.515 0.642 1.00 98.88 110 VAL A O 1
ATOM 873 N N . VAL A 1 111 ? 0.667 5.845 2.724 1.00 98.88 111 VAL A N 1
ATOM 874 C CA . VAL A 1 111 ? 1.936 5.183 3.035 1.00 98.88 111 VAL A CA 1
ATOM 875 C C . VAL A 1 111 ? 1.700 3.685 3.173 1.00 98.88 111 VAL A C 1
ATOM 877 O O . VAL A 1 111 ? 0.849 3.265 3.950 1.00 98.88 111 VAL A O 1
ATOM 880 N N . PHE A 1 112 ? 2.466 2.879 2.443 1.00 98.75 112 PHE A N 1
ATOM 881 C CA . PHE A 1 112 ? 2.570 1.436 2.673 1.00 98.75 112 PHE A CA 1
ATOM 882 C C . PHE A 1 112 ? 3.940 1.156 3.281 1.00 98.75 112 PHE A C 1
ATOM 884 O O . PHE A 1 112 ? 4.955 1.426 2.635 1.00 98.75 112 PHE A O 1
ATOM 891 N N . ALA A 1 113 ? 3.959 0.656 4.515 1.00 97.19 113 ALA A N 1
ATOM 892 C CA . ALA A 1 113 ? 5.164 0.418 5.304 1.00 97.19 113 ALA A CA 1
ATOM 893 C C . ALA A 1 113 ? 5.342 -1.086 5.553 1.00 97.19 113 ALA A C 1
ATOM 895 O O . ALA A 1 113 ? 4.796 -1.629 6.504 1.00 97.19 113 ALA A O 1
ATOM 896 N N . THR A 1 114 ? 6.094 -1.768 4.685 1.00 97.31 114 THR A N 1
ATOM 897 C CA . THR A 1 114 ? 6.280 -3.238 4.742 1.00 97.31 114 THR A CA 1
ATOM 898 C C . THR A 1 114 ? 7.447 -3.692 5.626 1.00 97.31 114 THR A C 1
ATOM 900 O O . THR A 1 114 ? 7.844 -4.858 5.571 1.00 97.31 114 THR A O 1
ATOM 903 N N . ILE A 1 115 ? 8.056 -2.769 6.380 1.00 93.62 115 ILE A N 1
ATOM 904 C CA . ILE A 1 115 ? 9.255 -3.024 7.182 1.00 93.62 115 ILE A CA 1
ATOM 905 C C . ILE A 1 115 ? 8.987 -2.666 8.637 1.00 93.62 115 ILE A C 1
ATOM 907 O O . ILE A 1 115 ? 8.702 -1.513 8.957 1.00 93.62 115 ILE A O 1
ATOM 911 N N . ASN A 1 116 ? 9.179 -3.649 9.509 1.00 89.25 116 ASN A N 1
ATOM 912 C CA . ASN A 1 116 ? 9.339 -3.468 10.944 1.00 89.25 116 ASN A CA 1
ATOM 913 C C . ASN A 1 116 ? 10.800 -3.692 11.351 1.00 89.25 116 ASN A C 1
ATOM 915 O O . ASN A 1 116 ? 11.630 -4.148 10.563 1.00 89.25 116 ASN A O 1
ATOM 919 N N . HIS A 1 117 ? 11.132 -3.350 12.593 1.00 84.44 117 HIS A N 1
ATOM 920 C CA . HIS A 1 117 ? 12.469 -3.533 13.147 1.00 84.44 117 HIS A CA 1
ATOM 921 C C . HIS A 1 117 ? 12.395 -4.283 14.468 1.00 84.44 117 HIS A C 1
ATOM 923 O O . HIS A 1 117 ? 11.474 -4.061 15.251 1.00 84.44 117 HIS A O 1
ATOM 929 N N . SER A 1 118 ? 13.413 -5.092 14.756 1.00 79.50 118 SER A N 1
ATOM 930 C CA . SER A 1 118 ? 13.578 -5.667 16.083 1.00 79.50 118 SER A CA 1
ATOM 931 C C . SER A 1 118 ? 13.680 -4.579 17.138 1.00 79.50 118 SER A C 1
ATOM 933 O O . SER A 1 118 ? 14.482 -3.642 17.026 1.00 79.50 118 SER A O 1
ATOM 935 N N . LEU A 1 119 ? 12.843 -4.732 18.161 1.00 77.44 119 LEU A N 1
ATOM 936 C CA . LEU A 1 119 ? 12.840 -3.900 19.353 1.00 77.44 119 LEU A CA 1
ATOM 937 C C . LEU A 1 119 ? 13.957 -4.300 20.321 1.00 77.44 119 LEU A C 1
ATOM 939 O O . LEU A 1 119 ? 14.357 -3.472 21.140 1.00 77.44 119 LEU A O 1
ATOM 943 N N . ASP A 1 120 ? 14.497 -5.522 20.209 1.00 77.06 120 ASP A N 1
ATOM 944 C CA . ASP A 1 120 ? 15.667 -5.939 20.976 1.00 77.06 120 ASP A CA 1
ATOM 945 C C . ASP A 1 120 ? 16.909 -5.173 20.478 1.00 77.06 120 ASP A C 1
ATOM 947 O O . ASP A 1 120 ? 17.343 -5.347 19.332 1.00 77.06 120 ASP A O 1
ATOM 951 N N . PRO A 1 121 ? 17.543 -4.338 21.325 1.00 77.62 121 PRO A N 1
ATOM 952 C CA . PRO A 1 121 ? 18.762 -3.632 20.949 1.00 77.62 121 PRO A CA 1
ATOM 953 C C . PRO A 1 121 ? 19.904 -4.565 20.520 1.00 77.62 121 PRO A C 1
ATOM 955 O O . PRO A 1 121 ? 20.781 -4.134 19.767 1.00 77.62 121 PRO A O 1
ATOM 958 N N . SER A 1 122 ? 19.914 -5.818 20.992 1.00 81.44 122 SER A N 1
ATOM 959 C CA . SER A 1 122 ? 20.938 -6.816 20.666 1.00 81.44 122 SER A CA 1
ATOM 960 C C . SER A 1 122 ? 20.896 -7.252 19.197 1.00 81.44 122 SER A C 1
ATOM 962 O O . SER A 1 122 ? 21.943 -7.504 18.597 1.00 81.44 122 SER A O 1
ATOM 964 N N . GLU A 1 123 ? 19.711 -7.205 18.588 1.00 77.44 123 GLU A N 1
ATOM 965 C CA . GLU A 1 123 ? 19.469 -7.481 17.171 1.00 77.44 123 GLU A CA 1
ATOM 966 C C . GLU A 1 123 ? 19.779 -6.266 16.278 1.00 77.44 123 GLU A C 1
ATOM 968 O O . GLU A 1 123 ? 19.613 -6.318 15.061 1.00 77.44 123 GLU A O 1
ATOM 973 N N . ASN A 1 124 ? 20.241 -5.151 16.862 1.00 78.69 124 ASN A N 1
ATOM 974 C CA . ASN A 1 124 ? 20.677 -3.945 16.153 1.00 78.69 124 ASN A CA 1
ATOM 975 C C . ASN A 1 124 ? 19.664 -3.456 15.098 1.00 78.69 124 ASN A C 1
ATOM 977 O O . ASN A 1 124 ? 20.032 -3.130 13.967 1.00 78.69 124 ASN A O 1
ATOM 981 N N . ARG A 1 125 ? 18.379 -3.397 15.480 1.00 77.06 125 ARG A N 1
ATOM 982 C CA . ARG A 1 125 ? 17.265 -2.981 14.606 1.00 77.06 125 ARG A CA 1
ATOM 983 C C . ARG A 1 125 ? 17.154 -3.814 13.328 1.00 77.06 125 ARG A C 1
ATOM 985 O O . ARG A 1 125 ? 16.832 -3.274 12.267 1.00 77.06 125 ARG A O 1
ATOM 992 N N . LYS A 1 126 ? 17.436 -5.116 13.425 1.00 84.44 126 LYS A N 1
ATOM 993 C CA . LYS A 1 126 ? 17.205 -6.078 12.347 1.00 84.44 126 LYS A CA 1
ATOM 994 C C . LY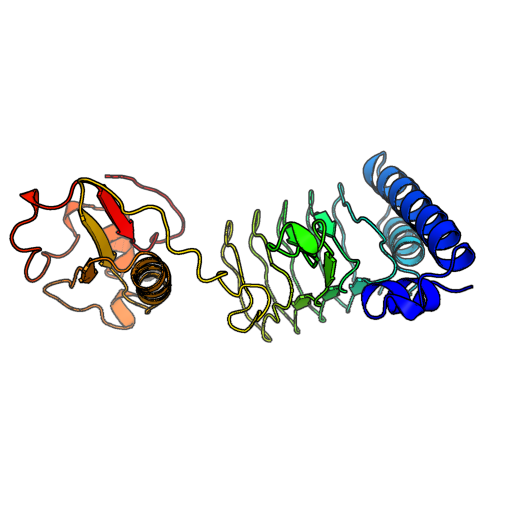S A 1 126 ? 15.832 -5.848 11.714 1.00 84.44 126 LYS A C 1
ATOM 996 O O . LYS A 1 126 ? 14.853 -5.692 12.435 1.00 84.44 126 LYS A O 1
ATOM 1001 N N . ASN A 1 127 ? 15.773 -5.819 10.388 1.00 88.75 127 ASN A N 1
ATOM 1002 C CA . ASN A 1 127 ? 14.521 -5.622 9.669 1.00 88.75 127 ASN A CA 1
ATOM 1003 C C . ASN A 1 127 ? 13.683 -6.907 9.675 1.00 88.75 127 ASN A C 1
ATOM 1005 O O . ASN A 1 127 ? 14.215 -7.997 9.455 1.00 88.75 127 ASN A O 1
ATOM 1009 N N . TYR A 1 128 ? 12.377 -6.746 9.843 1.00 89.38 128 TYR A N 1
ATOM 1010 C CA . TYR A 1 128 ? 11.364 -7.757 9.581 1.00 89.38 128 TYR A CA 1
ATOM 1011 C C . TYR A 1 128 ? 10.479 -7.270 8.449 1.00 89.38 128 TYR A C 1
ATOM 1013 O O . TYR A 1 128 ? 10.063 -6.115 8.424 1.00 89.38 128 TYR A O 1
ATOM 1021 N N . TYR A 1 129 ? 10.219 -8.157 7.502 1.00 94.38 129 TYR A N 1
ATOM 1022 C CA . TYR A 1 129 ? 9.523 -7.830 6.273 1.00 94.38 129 TYR A CA 1
ATOM 1023 C C . TYR A 1 129 ? 8.254 -8.661 6.190 1.00 94.38 129 TYR A C 1
ATOM 1025 O O . TYR A 1 129 ? 8.330 -9.889 6.277 1.00 94.38 129 TYR A O 1
ATOM 1033 N N . ALA A 1 130 ? 7.111 -8.017 5.975 1.00 94.75 130 ALA A N 1
ATOM 1034 C CA . ALA A 1 130 ? 5.878 -8.722 5.655 1.00 94.75 130 ALA A CA 1
ATOM 1035 C C . ALA A 1 130 ? 5.092 -7.976 4.567 1.00 94.75 130 ALA A C 1
ATOM 1037 O O . ALA A 1 130 ? 5.109 -6.740 4.519 1.00 94.75 130 ALA A O 1
ATOM 1038 N N . PRO A 1 131 ? 4.430 -8.713 3.661 1.00 97.31 131 PRO A N 1
ATOM 1039 C CA . PRO A 1 131 ? 3.767 -8.107 2.522 1.00 97.31 131 PRO A CA 1
ATOM 1040 C C . PRO A 1 131 ? 2.519 -7.338 2.946 1.00 97.31 131 PRO A C 1
ATOM 1042 O O . PRO A 1 131 ? 1.810 -7.744 3.861 1.00 97.31 131 PRO A O 1
ATOM 1045 N N . ILE A 1 132 ? 2.216 -6.267 2.216 1.00 98.62 132 ILE A N 1
ATOM 1046 C CA . ILE A 1 132 ? 0.898 -5.629 2.231 1.00 98.62 132 ILE A CA 1
ATOM 1047 C C . ILE A 1 132 ? 0.125 -6.106 1.007 1.00 98.62 132 ILE A C 1
ATOM 1049 O O . ILE A 1 132 ? 0.620 -6.019 -0.122 1.00 98.62 132 ILE A O 1
ATOM 1053 N N . LYS A 1 133 ? -1.107 -6.572 1.214 1.00 98.69 133 LYS A N 1
ATOM 1054 C CA . LYS A 1 133 ? -1.979 -7.046 0.137 1.00 98.69 133 LYS A CA 1
ATOM 1055 C C . LYS A 1 133 ? -3.309 -6.311 0.149 1.00 98.69 133 LYS A C 1
ATOM 1057 O O . LYS A 1 133 ? -4.076 -6.411 1.096 1.00 98.69 133 LYS A O 1
ATOM 1062 N N . LEU A 1 134 ? -3.625 -5.633 -0.945 1.00 98.44 134 LEU A N 1
ATOM 1063 C CA . LEU A 1 134 ? -4.970 -5.148 -1.222 1.00 98.44 134 LEU A CA 1
ATOM 1064 C C . LEU A 1 134 ? -5.654 -6.124 -2.172 1.00 98.44 134 LEU A C 1
ATOM 1066 O O . LEU A 1 134 ? -5.158 -6.381 -3.272 1.00 98.44 134 LEU A O 1
ATOM 1070 N N . GLU A 1 135 ? -6.801 -6.659 -1.778 1.00 97.19 135 GLU A N 1
ATOM 1071 C CA . GLU A 1 135 ? -7.626 -7.463 -2.673 1.00 97.19 135 GLU A CA 1
ATOM 1072 C C . GLU A 1 135 ? -8.379 -6.586 -3.695 1.00 97.19 135 GLU A C 1
ATOM 1074 O O . GLU A 1 135 ? -8.078 -5.404 -3.893 1.00 97.19 135 GLU A O 1
ATOM 1079 N N . ARG A 1 136 ? -9.308 -7.175 -4.458 1.00 95.31 136 ARG A N 1
ATOM 1080 C CA . ARG A 1 136 ? -9.973 -6.457 -5.556 1.00 95.31 136 ARG A CA 1
ATOM 1081 C C . ARG A 1 136 ? -10.889 -5.359 -5.009 1.00 95.31 136 ARG A C 1
ATOM 1083 O O . ARG A 1 136 ? -11.544 -5.528 -3.985 1.00 95.31 136 ARG A O 1
ATOM 1090 N N . ASN A 1 137 ? -10.984 -4.256 -5.744 1.00 89.00 137 ASN A N 1
ATOM 1091 C CA . ASN A 1 137 ? -11.900 -3.143 -5.480 1.00 89.00 137 ASN A CA 1
ATOM 1092 C C . ASN A 1 137 ? -11.741 -2.483 -4.097 1.00 89.00 137 ASN A C 1
ATOM 1094 O O . ASN A 1 137 ? -12.675 -1.846 -3.617 1.00 89.00 137 ASN A O 1
ATOM 1098 N N . VAL A 1 138 ? -10.571 -2.614 -3.465 1.00 93.69 138 VAL A N 1
ATOM 1099 C CA . VAL A 1 138 ? -10.257 -1.916 -2.213 1.00 93.69 138 VAL A CA 1
ATOM 1100 C C . VAL A 1 138 ? -10.159 -0.409 -2.447 1.00 93.69 138 VAL A C 1
ATOM 1102 O O . VAL A 1 138 ? -9.536 0.036 -3.414 1.00 93.69 138 VAL A O 1
ATOM 1105 N N . TRP A 1 139 ? -10.706 0.390 -1.533 1.00 93.06 139 TRP A N 1
ATOM 1106 C CA . TRP A 1 139 ? -10.512 1.839 -1.516 1.00 93.06 139 TRP A CA 1
ATOM 1107 C C . TRP A 1 139 ? -9.743 2.271 -0.268 1.00 93.06 139 TRP A C 1
ATOM 1109 O O . TRP A 1 139 ? -10.235 2.150 0.846 1.00 93.06 139 TRP A O 1
ATOM 1119 N N . VAL A 1 140 ? -8.546 2.825 -0.458 1.00 97.44 140 VAL A N 1
ATOM 1120 C CA . VAL A 1 140 ? -7.739 3.404 0.620 1.00 97.44 140 VAL A CA 1
ATOM 1121 C C . VAL A 1 140 ? -7.946 4.916 0.677 1.00 97.44 140 VAL A C 1
ATOM 1123 O O . VAL A 1 140 ? -7.623 5.635 -0.275 1.00 97.44 140 VAL A O 1
ATOM 1126 N N . GLY A 1 141 ? -8.479 5.408 1.793 1.00 90.44 141 GLY A N 1
ATOM 1127 C CA . GLY A 1 141 ? -8.670 6.829 2.067 1.00 90.44 141 GLY A CA 1
ATOM 1128 C C . GLY A 1 141 ? -7.354 7.612 2.072 1.00 90.44 141 GLY A C 1
ATOM 1129 O O . GLY A 1 141 ? -6.275 7.063 2.286 1.00 90.44 141 GLY A O 1
ATOM 1130 N N . SER A 1 142 ? -7.428 8.921 1.818 1.00 94.81 142 SER A N 1
ATOM 1131 C CA . SER A 1 142 ? -6.226 9.771 1.760 1.00 94.81 142 SER A CA 1
ATOM 1132 C C . SER A 1 142 ? -5.556 9.910 3.132 1.00 94.81 142 SER A C 1
ATOM 1134 O O . SER A 1 142 ? -6.243 9.951 4.145 1.00 94.81 142 SER A O 1
ATOM 1136 N N . ASN A 1 143 ? -4.232 10.066 3.148 1.00 95.81 143 ASN A N 1
ATOM 1137 C CA . ASN A 1 143 ? -3.380 10.174 4.338 1.00 95.81 143 ASN A CA 1
ATOM 1138 C C . ASN A 1 143 ? -3.422 8.945 5.265 1.00 95.81 143 ASN A C 1
ATOM 1140 O O . ASN A 1 143 ? -3.114 9.070 6.445 1.00 95.81 143 ASN A O 1
ATOM 1144 N N . SER A 1 144 ? -3.807 7.779 4.747 1.00 96.12 144 SER A N 1
ATOM 1145 C CA . SER A 1 144 ? -3.786 6.532 5.517 1.00 96.12 144 SER A CA 1
ATOM 1146 C C . SER A 1 144 ? -2.405 5.881 5.489 1.00 96.12 144 SER A C 1
ATOM 1148 O O . SER A 1 144 ? -1.667 6.021 4.510 1.00 96.12 144 SER A O 1
ATOM 1150 N N . THR A 1 145 ? -2.077 5.131 6.536 1.00 97.12 145 THR A N 1
ATOM 1151 C CA . THR A 1 145 ? -0.861 4.316 6.627 1.00 97.12 145 THR A CA 1
ATOM 1152 C C . THR A 1 145 ? -1.242 2.853 6.806 1.00 97.12 145 THR A C 1
ATOM 1154 O O . THR A 1 145 ? -1.941 2.513 7.754 1.00 97.12 145 THR A O 1
ATOM 1157 N N . ILE A 1 146 ? -0.783 1.991 5.904 1.00 96.88 146 ILE A N 1
ATOM 1158 C CA . ILE A 1 146 ? -0.985 0.541 5.984 1.00 96.88 146 ILE A CA 1
ATOM 1159 C C . ILE A 1 146 ? 0.336 -0.087 6.406 1.00 96.88 146 ILE A C 1
ATOM 1161 O O . ILE A 1 146 ? 1.361 0.149 5.755 1.00 96.88 146 ILE A O 1
ATOM 1165 N N . LEU A 1 147 ? 0.316 -0.824 7.512 1.00 93.75 147 LEU A N 1
ATOM 1166 C CA . LEU A 1 147 ? 1.508 -1.399 8.121 1.00 93.75 147 LEU A CA 1
ATOM 1167 C C . LEU A 1 147 ? 1.804 -2.809 7.606 1.00 93.75 147 LEU A C 1
ATOM 1169 O O . LEU A 1 147 ? 1.020 -3.429 6.887 1.00 93.75 147 LEU A O 1
ATOM 1173 N N . SER A 1 148 ? 2.992 -3.278 7.966 1.00 92.94 148 SER A N 1
ATOM 1174 C CA . SER A 1 148 ? 3.566 -4.556 7.566 1.00 92.94 148 SER A CA 1
ATOM 1175 C C . SER A 1 148 ? 2.612 -5.718 7.862 1.00 92.94 148 SER A C 1
ATOM 1177 O O . SER A 1 148 ? 2.026 -5.771 8.937 1.00 92.94 148 SER A O 1
ATOM 1179 N N . GLY A 1 149 ? 2.450 -6.638 6.906 1.00 92.38 149 GLY A N 1
ATOM 1180 C CA . GLY A 1 149 ? 1.626 -7.851 7.053 1.00 92.38 149 GLY A CA 1
ATOM 1181 C C . GLY A 1 149 ? 0.142 -7.691 6.704 1.00 92.38 149 GLY A C 1
ATOM 1182 O O . GLY A 1 149 ? -0.539 -8.679 6.425 1.00 92.38 149 GLY A O 1
ATOM 1183 N N . VAL A 1 150 ? -0.366 -6.457 6.631 1.00 93.31 150 VAL A N 1
ATOM 1184 C CA . VAL A 1 150 ? -1.804 -6.211 6.459 1.00 93.31 150 VAL A CA 1
ATOM 1185 C C . VAL A 1 150 ? -2.330 -6.731 5.119 1.00 93.31 150 VAL A C 1
ATOM 1187 O O . VAL A 1 150 ? -1.850 -6.371 4.038 1.00 93.31 150 VAL A O 1
ATOM 1190 N N . THR A 1 151 ? -3.411 -7.512 5.194 1.00 94.69 151 THR A N 1
ATOM 1191 C CA . THR A 1 151 ? -4.257 -7.854 4.046 1.00 94.69 151 THR A CA 1
ATOM 1192 C C . THR A 1 151 ? -5.609 -7.158 4.158 1.00 94.69 151 THR A C 1
ATOM 1194 O O . THR A 1 151 ? -6.366 -7.400 5.092 1.00 94.69 151 THR A O 1
ATOM 1197 N N . VAL A 1 152 ? -5.942 -6.334 3.168 1.00 86.75 152 VAL A N 1
ATOM 1198 C CA . VAL A 1 152 ? -7.224 -5.632 3.067 1.00 86.75 152 VAL A CA 1
ATOM 1199 C C . VAL A 1 152 ? -8.140 -6.408 2.127 1.00 86.75 152 VAL A C 1
ATOM 1201 O O . VAL A 1 152 ? -7.817 -6.585 0.949 1.00 86.75 152 VAL A O 1
ATOM 1204 N N . GLY A 1 153 ? -9.267 -6.878 2.662 1.00 84.94 153 GLY A N 1
ATOM 1205 C CA . GLY A 1 153 ? -10.211 -7.752 1.965 1.00 84.94 153 GLY A CA 1
ATOM 1206 C C . GLY A 1 153 ? -10.927 -7.105 0.776 1.00 84.94 153 GLY A C 1
ATOM 1207 O O . GLY A 1 153 ? -10.986 -5.883 0.636 1.00 84.94 153 GLY A O 1
ATOM 1208 N N . GLU A 1 154 ? -11.473 -7.943 -0.107 1.00 86.06 154 GLU A N 1
ATOM 1209 C CA . GLU A 1 154 ? -12.200 -7.485 -1.296 1.00 86.06 154 GLU A CA 1
ATOM 1210 C C . GLU A 1 154 ? -13.343 -6.514 -0.937 1.00 86.06 154 GLU A C 1
ATOM 1212 O O . GLU A 1 154 ? -14.118 -6.780 -0.022 1.00 86.06 154 GLU A O 1
ATOM 1217 N N . TRP A 1 155 ? -13.484 -5.415 -1.692 1.00 75.69 155 TRP A N 1
ATOM 1218 C CA . TRP A 1 155 ? -14.494 -4.352 -1.493 1.00 75.69 155 TRP A CA 1
ATOM 1219 C C . TRP A 1 155 ? -14.386 -3.527 -0.204 1.00 75.69 155 TRP A C 1
ATOM 1221 O O . TRP A 1 155 ? -15.233 -2.661 0.032 1.00 75.69 155 TRP A O 1
ATOM 1231 N N . SER A 1 156 ? -13.355 -3.738 0.610 1.00 77.31 156 SER A N 1
ATOM 1232 C CA . SER A 1 156 ? -13.145 -2.943 1.817 1.00 77.31 156 SER A CA 1
ATOM 1233 C C . SER A 1 156 ? -12.801 -1.485 1.502 1.00 77.31 156 SER A C 1
ATOM 1235 O O . SER A 1 156 ? -12.133 -1.164 0.513 1.00 77.31 156 SER A O 1
ATOM 1237 N N . VAL A 1 157 ? -13.237 -0.595 2.394 1.00 77.88 157 VAL A N 1
ATOM 1238 C CA . VAL A 1 157 ? -12.921 0.834 2.366 1.00 77.88 157 VAL A CA 1
ATOM 1239 C C . VAL A 1 157 ? -12.193 1.194 3.652 1.00 77.88 157 VAL A C 1
ATOM 1241 O O . VAL A 1 157 ? -12.710 0.959 4.738 1.00 77.88 157 VAL A O 1
ATOM 1244 N N . ILE A 1 158 ? -11.016 1.792 3.517 1.00 81.19 158 ILE A N 1
ATOM 1245 C CA . ILE A 1 158 ? -10.239 2.345 4.623 1.00 81.19 158 ILE A CA 1
ATOM 1246 C C . ILE A 1 158 ? -10.515 3.843 4.683 1.00 81.19 158 ILE A C 1
ATOM 1248 O O . ILE A 1 158 ? -10.398 4.548 3.674 1.00 81.19 158 ILE A O 1
ATOM 1252 N N . GLY A 1 159 ? -10.908 4.323 5.862 1.00 69.81 159 GLY A N 1
ATOM 1253 C CA . GLY A 1 159 ? -11.164 5.738 6.116 1.00 69.81 159 GLY A CA 1
ATOM 1254 C C . GLY A 1 159 ? -9.934 6.606 5.846 1.00 69.81 159 GLY A C 1
ATOM 1255 O O . GLY A 1 159 ? -8.799 6.150 5.895 1.00 69.81 159 GLY A O 1
ATOM 1256 N N . ALA A 1 160 ? -10.141 7.883 5.522 1.00 79.88 160 ALA A N 1
ATOM 1257 C CA . ALA A 1 160 ? -9.020 8.810 5.391 1.00 79.88 160 ALA A CA 1
ATOM 1258 C C . ALA A 1 160 ? -8.344 9.030 6.755 1.00 79.88 160 ALA A C 1
ATOM 1260 O O . ALA A 1 160 ? -9.031 9.225 7.753 1.00 79.88 160 ALA A O 1
ATOM 1261 N N . GLY A 1 161 ? -7.010 9.048 6.781 1.00 77.94 161 GLY A N 1
ATOM 1262 C CA . GLY A 1 161 ? -6.226 9.231 8.006 1.00 77.94 161 GLY A CA 1
ATOM 1263 C C . GLY A 1 161 ? -6.078 7.977 8.872 1.00 77.94 161 GLY A C 1
ATOM 1264 O O . GLY A 1 161 ? -5.498 8.075 9.950 1.00 77.94 161 GLY A O 1
ATOM 1265 N N . SER A 1 162 ? -6.576 6.821 8.422 1.00 80.50 162 SER A N 1
ATOM 1266 C CA . SER A 1 162 ? -6.478 5.565 9.170 1.00 80.50 162 SER A CA 1
ATOM 1267 C C . SER A 1 162 ? -5.043 5.047 9.278 1.00 80.50 162 SER A C 1
ATOM 1269 O O . SER A 1 162 ? -4.217 5.250 8.383 1.00 80.50 162 SER A O 1
ATOM 1271 N N . VAL A 1 163 ? -4.774 4.309 10.354 1.00 86.00 163 VAL A N 1
ATOM 1272 C CA . VAL A 1 163 ? -3.581 3.472 10.503 1.00 86.00 163 VAL A CA 1
ATOM 1273 C C . VAL A 1 163 ? -4.055 2.035 10.653 1.00 86.00 163 VAL A C 1
ATOM 1275 O O . VAL A 1 163 ? -4.705 1.715 11.640 1.00 86.00 163 VAL A O 1
ATOM 1278 N N . GLU A 1 164 ? -3.744 1.194 9.674 1.00 79.62 164 GLU A N 1
ATOM 1279 C CA . GLU A 1 164 ? -4.143 -0.217 9.665 1.00 79.62 164 GLU A CA 1
ATOM 1280 C C . GLU A 1 164 ? -2.939 -1.084 10.043 1.00 79.62 164 GLU A C 1
ATOM 1282 O O . GLU A 1 164 ? -1.876 -0.961 9.423 1.00 79.62 164 GLU A O 1
ATOM 1287 N N . ASN A 1 165 ? -3.097 -1.945 11.049 1.00 81.50 165 ASN A N 1
ATOM 1288 C CA . ASN A 1 165 ? -2.074 -2.865 11.550 1.00 81.50 165 ASN A CA 1
ATOM 1289 C C . ASN A 1 165 ? -2.490 -4.331 11.354 1.00 81.50 165 ASN A C 1
ATOM 1291 O O . ASN A 1 165 ? -3.669 -4.641 11.206 1.00 81.50 165 ASN A O 1
ATOM 1295 N N . ASP A 1 166 ? -1.509 -5.236 11.303 1.00 74.19 166 ASP A N 1
ATOM 1296 C CA . ASP A 1 166 ? -1.785 -6.672 11.336 1.00 74.19 166 ASP A CA 1
ATOM 1297 C C . ASP A 1 166 ? -1.904 -7.108 12.798 1.00 74.19 166 ASP A C 1
ATOM 1299 O O . ASP A 1 166 ? -0.948 -7.000 13.568 1.00 74.19 166 ASP A O 1
ATOM 1303 N N . GLU A 1 167 ? -3.085 -7.587 13.184 1.00 57.12 167 GLU A N 1
ATOM 1304 C CA . GLU A 1 167 ? -3.371 -8.078 14.537 1.00 57.12 167 GLU A CA 1
ATOM 1305 C C . GLU A 1 167 ? -2.512 -9.293 14.926 1.00 57.12 167 GLU A C 1
ATOM 1307 O O . GLU A 1 167 ? -2.393 -9.603 16.110 1.00 57.12 167 GLU A O 1
ATOM 1312 N N . ASN A 1 168 ? -1.907 -9.981 13.949 1.00 54.44 168 ASN A N 1
ATOM 1313 C CA . ASN A 1 168 ? -1.095 -11.181 14.162 1.00 54.44 168 ASN A CA 1
ATOM 1314 C C . ASN A 1 168 ? 0.410 -10.950 13.954 1.00 54.44 168 ASN A C 1
ATOM 1316 O O . ASN A 1 168 ? 1.151 -11.925 13.805 1.00 54.44 168 ASN A O 1
ATOM 1320 N N . ASP A 1 169 ? 0.884 -9.700 13.914 1.00 57.12 169 ASP A N 1
ATOM 1321 C CA . ASP A 1 169 ? 2.324 -9.441 13.841 1.00 57.12 169 ASP A CA 1
ATOM 1322 C C . ASP A 1 169 ? 3.004 -9.877 15.153 1.00 57.12 169 ASP A C 1
ATOM 1324 O O . ASP A 1 169 ? 3.054 -9.137 16.130 1.00 57.12 169 ASP A O 1
ATOM 1328 N N . GLU A 1 170 ? 3.556 -11.092 15.179 1.00 52.16 170 GLU A N 1
ATOM 1329 C CA . GLU A 1 170 ? 4.331 -11.625 16.310 1.00 52.16 170 GLU A CA 1
ATOM 1330 C C . GLU A 1 170 ? 5.604 -10.795 16.594 1.00 52.16 170 GLU A C 1
ATOM 1332 O O . GLU A 1 170 ? 6.164 -10.894 17.678 1.00 52.16 170 GLU A O 1
ATOM 1337 N N . ASN A 1 171 ? 6.072 -9.929 15.679 1.00 48.44 171 ASN A N 1
ATOM 1338 C CA . ASN A 1 171 ? 7.148 -8.967 15.979 1.00 48.44 171 ASN A CA 1
ATOM 1339 C C . ASN A 1 171 ? 6.626 -7.648 16.566 1.00 48.44 171 ASN A C 1
ATOM 1341 O O . ASN A 1 171 ? 7.425 -6.835 17.037 1.00 48.44 171 ASN A O 1
ATOM 1345 N N . ALA A 1 172 ? 5.305 -7.448 16.574 1.00 45.41 172 ALA A N 1
ATOM 1346 C CA . ALA A 1 172 ? 4.641 -6.546 17.504 1.00 45.41 172 ALA A CA 1
ATOM 1347 C C . ALA A 1 172 ? 4.477 -7.195 18.890 1.00 45.41 172 ALA A C 1
ATOM 1349 O O . ALA A 1 172 ? 3.732 -6.666 19.716 1.00 45.41 172 ALA A O 1
ATOM 1350 N N . GLU A 1 173 ? 5.197 -8.295 19.185 1.00 37.25 173 GLU A N 1
ATOM 1351 C CA . GLU A 1 173 ? 5.489 -8.685 20.559 1.00 37.25 173 GLU A CA 1
ATOM 1352 C C . GLU A 1 173 ? 6.044 -7.460 21.284 1.00 37.25 173 GLU A C 1
ATOM 1354 O O . GLU A 1 173 ? 7.199 -7.042 21.137 1.00 37.25 173 GLU A O 1
ATOM 1359 N N . THR A 1 174 ? 5.174 -6.877 22.104 1.00 38.38 174 THR A N 1
ATOM 1360 C CA . THR A 1 174 ? 5.568 -6.128 23.272 1.00 38.38 174 THR A CA 1
ATOM 1361 C C . THR A 1 174 ? 6.563 -7.020 23.986 1.00 38.38 174 THR A C 1
ATOM 1363 O O . THR A 1 174 ? 6.183 -8.001 24.627 1.00 38.38 174 THR A O 1
ATOM 1366 N N . SER A 1 175 ? 7.856 -6.709 23.860 1.00 31.41 175 SER A N 1
ATOM 1367 C CA . SER A 1 175 ? 8.807 -7.146 24.865 1.00 31.41 175 SER A CA 1
ATOM 1368 C C . SER A 1 175 ? 8.121 -6.869 26.192 1.00 31.41 175 SER A C 1
ATOM 1370 O O . SER A 1 175 ? 7.657 -5.739 26.384 1.00 31.41 175 SER A O 1
ATOM 1372 N N . ASP A 1 176 ? 8.015 -7.892 27.032 1.00 32.84 176 ASP A N 1
ATOM 1373 C CA . ASP A 1 176 ? 7.661 -7.798 28.442 1.00 32.84 176 ASP A CA 1
ATOM 1374 C C . ASP A 1 176 ? 8.721 -6.906 29.113 1.00 32.84 176 ASP A C 1
ATOM 1376 O O . ASP A 1 176 ? 9.628 -7.339 29.823 1.00 32.84 176 ASP A O 1
ATOM 1380 N N . GLN A 1 177 ? 8.715 -5.624 28.750 1.00 32.25 177 GLN A N 1
ATOM 1381 C CA . GLN A 1 177 ? 9.338 -4.580 29.508 1.00 32.25 177 GLN A CA 1
ATOM 1382 C C . GLN A 1 177 ? 8.370 -4.425 30.651 1.00 32.25 177 GLN A C 1
ATOM 1384 O O . GLN A 1 177 ? 7.317 -3.809 30.508 1.00 32.25 177 GLN A O 1
ATOM 1389 N N . THR A 1 178 ? 8.750 -4.973 31.798 1.00 32.09 178 THR A N 1
ATOM 1390 C CA . THR A 1 178 ? 8.367 -4.377 33.065 1.00 32.09 178 THR A CA 1
ATOM 1391 C C . THR A 1 178 ? 8.654 -2.885 32.943 1.00 32.09 178 THR A C 1
ATOM 1393 O O . THR A 1 178 ? 9.809 -2.451 33.042 1.00 32.09 178 THR A O 1
ATOM 1396 N N . LEU A 1 179 ? 7.609 -2.125 32.615 1.00 36.94 179 LEU A N 1
ATOM 1397 C CA . LEU A 1 179 ? 7.628 -0.678 32.591 1.00 36.94 179 LEU A CA 1
ATOM 1398 C C . LEU A 1 179 ? 8.121 -0.228 33.972 1.00 36.94 179 LEU A C 1
ATOM 1400 O O . LEU A 1 179 ? 7.833 -0.894 34.974 1.00 36.94 179 LEU A O 1
ATOM 1404 N N . PRO A 1 180 ? 8.916 0.851 34.054 1.00 34.62 180 PRO A N 1
ATOM 1405 C CA . PRO A 1 180 ? 9.314 1.380 35.349 1.00 34.62 180 PRO A CA 1
ATOM 1406 C C . PRO A 1 180 ? 8.049 1.591 36.180 1.00 34.62 180 PRO A C 1
ATOM 1408 O O . PRO A 1 180 ? 7.106 2.194 35.673 1.00 34.62 180 PRO A O 1
ATOM 1411 N N . GLU A 1 181 ? 8.029 1.073 37.416 1.00 35.53 181 GLU A N 1
ATOM 1412 C CA . GLU A 1 181 ? 6.912 1.267 38.344 1.00 35.53 181 GLU A CA 1
ATOM 1413 C C . GLU A 1 181 ? 6.483 2.736 38.298 1.00 35.53 181 GLU A C 1
ATOM 1415 O O . GLU A 1 181 ? 7.229 3.638 38.699 1.00 35.53 181 GLU A O 1
ATOM 1420 N N . SER A 1 182 ? 5.295 2.978 37.743 1.00 38.25 182 SER A N 1
ATOM 1421 C CA . SER A 1 182 ? 4.732 4.310 37.622 1.00 38.25 182 SER A CA 1
ATOM 1422 C C . SER A 1 182 ? 4.349 4.777 39.018 1.00 38.25 182 SER A C 1
ATOM 1424 O O . SER A 1 182 ? 3.300 4.427 39.561 1.00 38.25 182 SER A O 1
ATOM 1426 N N . SER A 1 183 ? 5.208 5.574 39.640 1.00 39.84 183 SER A N 1
ATOM 1427 C CA . SER A 1 183 ? 4.815 6.289 40.841 1.00 39.84 183 SER A CA 1
ATOM 1428 C C . SER A 1 183 ? 3.902 7.464 40.471 1.00 39.84 183 SER A C 1
ATOM 1430 O O . SER A 1 183 ? 4.367 8.446 39.892 1.00 39.84 183 SER A O 1
ATOM 1432 N N . ALA A 1 184 ? 2.652 7.338 40.922 1.00 46.03 184 ALA A N 1
ATOM 1433 C CA . ALA A 1 184 ? 1.608 8.350 41.108 1.00 46.03 184 ALA A CA 1
ATOM 1434 C C . ALA A 1 184 ? 0.919 8.921 39.853 1.00 46.03 184 ALA A C 1
ATOM 1436 O O . ALA A 1 184 ? 1.093 10.090 39.516 1.00 46.03 184 ALA A O 1
ATOM 1437 N N . GLY A 1 185 ? 0.070 8.078 39.259 1.00 56.38 185 GLY A N 1
ATOM 1438 C CA . GLY A 1 185 ? -1.243 8.464 38.742 1.00 56.38 185 GLY A CA 1
ATOM 1439 C C . GLY A 1 185 ? -1.941 7.320 38.012 1.00 56.38 185 GLY A C 1
ATOM 1440 O O . GLY A 1 185 ? -1.302 6.643 37.211 1.00 56.38 185 GLY A O 1
ATOM 1441 N N . SER A 1 186 ? -3.212 7.046 38.324 1.00 80.62 186 SER A N 1
ATOM 1442 C CA . SER A 1 186 ? -3.966 5.999 37.616 1.00 80.62 186 SER A CA 1
ATOM 1443 C C . SER A 1 186 ? -4.477 6.541 36.277 1.00 80.62 186 SER A C 1
ATOM 1445 O O . SER A 1 186 ? -4.816 7.723 36.165 1.00 80.62 186 SER A O 1
ATOM 1447 N N . THR A 1 187 ? -4.462 5.708 35.237 1.00 85.44 187 THR A N 1
ATOM 1448 C CA . THR A 1 187 ? -4.961 6.069 33.903 1.00 85.44 187 THR A CA 1
ATOM 1449 C C . THR A 1 187 ? -6.387 5.530 33.739 1.00 85.44 187 THR A C 1
ATOM 1451 O O . THR A 1 187 ? -6.761 4.531 34.349 1.00 85.44 187 THR A O 1
ATOM 1454 N N . LEU A 1 188 ? -7.212 6.206 32.947 1.00 91.56 188 LEU A N 1
ATOM 1455 C CA . LEU A 1 188 ? -8.528 5.717 32.539 1.00 91.56 188 LEU A CA 1
ATOM 1456 C C . LEU A 1 188 ? -8.648 5.796 31.024 1.00 91.56 188 LEU A C 1
ATOM 1458 O O . LEU A 1 188 ? -8.312 6.819 30.424 1.00 91.56 188 LEU A O 1
ATOM 1462 N N . ILE A 1 189 ? -9.202 4.756 30.416 1.00 92.50 189 ILE A N 1
ATOM 1463 C CA . ILE A 1 189 ? -9.653 4.790 29.028 1.00 92.50 189 ILE A CA 1
ATOM 1464 C C . ILE A 1 189 ? -11.175 4.822 29.033 1.00 92.50 189 ILE A C 1
ATOM 1466 O O . ILE A 1 189 ? -11.826 3.815 29.290 1.00 92.50 189 ILE A O 1
ATOM 1470 N N . ALA A 1 190 ? -11.751 5.987 28.756 1.00 93.00 190 ALA A N 1
ATOM 1471 C CA . ALA A 1 190 ? -13.185 6.138 28.567 1.00 93.00 190 ALA A CA 1
ATOM 1472 C C . ALA A 1 190 ? -13.496 6.120 27.067 1.00 93.00 190 ALA A C 1
ATOM 1474 O O . ALA A 1 190 ? -12.875 6.867 26.310 1.00 93.00 190 ALA A O 1
ATOM 1475 N N . TYR A 1 191 ? -14.446 5.307 26.608 1.00 93.00 191 TYR A N 1
ATOM 1476 C CA . TYR A 1 191 ? -14.752 5.234 25.178 1.00 93.00 191 TYR A CA 1
ATOM 1477 C C . TYR A 1 191 ? -16.237 5.055 24.875 1.00 93.00 191 TYR A C 1
ATOM 1479 O O . TYR A 1 191 ? -16.940 4.415 25.635 1.00 93.00 191 TYR A O 1
ATOM 1487 N N . PHE A 1 192 ? -16.719 5.568 23.743 1.00 91.25 192 PHE A N 1
ATOM 1488 C CA . PHE A 1 192 ? -18.015 5.179 23.168 1.00 91.25 192 PHE A CA 1
ATOM 1489 C C . PHE A 1 192 ? -17.794 4.382 21.878 1.00 91.25 192 PHE A C 1
ATOM 1491 O O . PHE A 1 192 ? -16.999 4.798 21.025 1.00 91.25 192 PHE A O 1
ATOM 1498 N N . SER A 1 193 ? -18.517 3.273 21.697 1.00 89.75 193 SER A N 1
ATOM 1499 C CA . SER A 1 193 ? -18.491 2.501 20.453 1.00 89.75 193 SER A CA 1
ATOM 1500 C C . SER A 1 193 ? -19.878 2.022 20.029 1.00 89.75 193 SER A C 1
ATOM 1502 O O . SER A 1 193 ? -20.448 1.127 20.630 1.00 89.75 193 SER A O 1
ATOM 1504 N N . ALA A 1 194 ? -20.421 2.593 18.949 1.00 85.94 194 ALA A N 1
ATOM 1505 C CA . ALA A 1 194 ? -21.668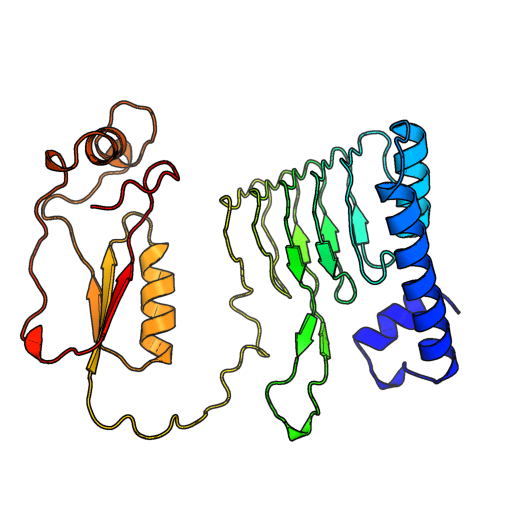 2.096 18.360 1.00 85.94 194 ALA A CA 1
ATOM 1506 C C . ALA A 1 194 ? -21.458 0.835 17.503 1.00 85.94 194 ALA A C 1
ATOM 1508 O O . ALA A 1 194 ? -22.347 -0.001 17.394 1.00 85.94 194 ALA A O 1
ATOM 1509 N N . THR A 1 195 ? -20.289 0.728 16.865 1.00 83.81 195 THR A N 1
ATOM 1510 C CA . THR A 1 195 ? -19.966 -0.306 15.866 1.00 83.81 195 THR A CA 1
ATOM 1511 C C . THR A 1 195 ? -18.814 -1.218 16.297 1.00 83.81 195 THR A C 1
ATOM 1513 O O . THR A 1 195 ? -18.322 -1.995 15.485 1.00 83.81 195 THR A O 1
ATOM 1516 N N . GLY A 1 196 ? -18.336 -1.092 17.540 1.00 83.81 196 GLY A N 1
ATOM 1517 C CA . GLY A 1 196 ? -17.221 -1.873 18.093 1.00 83.81 196 GLY A CA 1
ATOM 1518 C C . GLY A 1 196 ? -15.819 -1.407 17.673 1.00 83.81 196 GLY A C 1
ATOM 1519 O O . GLY A 1 196 ? -14.827 -1.949 18.144 1.00 83.81 196 GLY A O 1
ATOM 1520 N N . THR A 1 197 ? -15.683 -0.405 16.797 1.00 80.56 197 THR A N 1
ATOM 1521 C CA . THR A 1 197 ? -14.363 0.059 16.321 1.00 80.56 197 THR A CA 1
ATOM 1522 C C . THR A 1 197 ? -13.555 0.733 17.434 1.00 80.56 197 THR A C 1
ATOM 1524 O O . THR A 1 197 ? -12.410 0.375 17.686 1.00 80.56 197 THR A O 1
ATOM 1527 N N . THR A 1 198 ? -14.153 1.706 18.129 1.00 84.56 198 THR A N 1
ATOM 1528 C CA . THR A 1 198 ? -13.509 2.382 19.269 1.00 84.56 198 THR A CA 1
ATOM 1529 C C . THR A 1 198 ? -13.257 1.436 20.445 1.00 84.56 198 THR A C 1
ATOM 1531 O O . THR A 1 198 ? -12.261 1.606 21.139 1.00 84.56 198 THR A O 1
ATOM 1534 N N . GLU A 1 199 ? -14.150 0.463 20.665 1.00 89.44 199 GLU A N 1
ATOM 1535 C CA . GLU A 1 199 ? -14.027 -0.556 21.717 1.00 89.44 199 GLU A CA 1
ATOM 1536 C C . GLU A 1 199 ? -12.723 -1.334 21.559 1.00 89.44 199 GLU A C 1
ATOM 1538 O O . GLU A 1 199 ? -11.914 -1.355 22.479 1.00 89.44 199 GLU A O 1
ATOM 1543 N N . GLN A 1 200 ? -12.450 -1.847 20.359 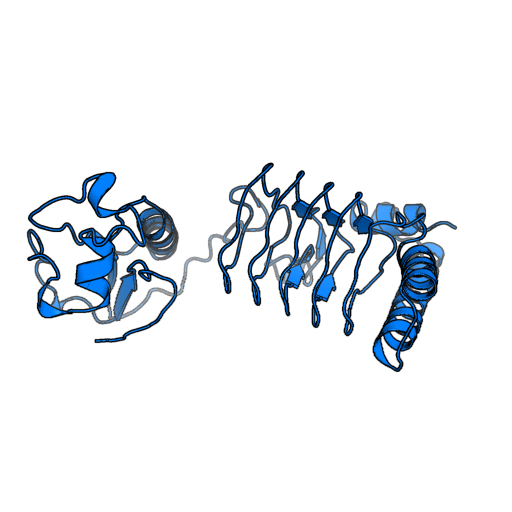1.00 82.31 200 GLN A N 1
ATOM 1544 C CA . GLN A 1 200 ? -11.231 -2.609 20.075 1.00 82.31 200 GLN A CA 1
ATOM 1545 C C . GLN A 1 200 ? -9.953 -1.812 20.371 1.00 82.31 200 GLN A C 1
ATOM 1547 O O . GLN A 1 200 ? -9.022 -2.327 20.986 1.00 82.31 200 GLN A O 1
ATOM 1552 N N . VAL A 1 201 ? -9.908 -0.529 19.991 1.00 82.81 201 VAL A N 1
ATOM 1553 C CA . VAL A 1 201 ? -8.756 0.343 20.285 1.00 82.81 201 VAL A CA 1
ATOM 1554 C C . VAL A 1 201 ? -8.632 0.605 21.787 1.00 82.81 201 VAL A C 1
ATOM 1556 O O . VAL A 1 201 ? -7.524 0.607 22.326 1.00 82.81 201 VAL A O 1
ATOM 1559 N N . ALA A 1 202 ? -9.755 0.827 22.471 1.00 85.62 202 ALA A N 1
ATOM 1560 C CA . ALA A 1 202 ? -9.775 1.064 23.907 1.00 85.62 202 ALA A CA 1
ATOM 1561 C C . ALA A 1 202 ? -9.308 -0.166 24.697 1.00 85.62 202 ALA A C 1
ATOM 1563 O O . ALA A 1 202 ? -8.476 -0.025 25.591 1.00 85.62 202 ALA A O 1
ATOM 1564 N N . GLU A 1 203 ? -9.776 -1.360 24.332 1.00 86.88 203 GLU A N 1
ATOM 1565 C CA . GLU A 1 203 ? -9.337 -2.631 24.913 1.00 86.88 203 GLU A CA 1
ATOM 1566 C C . GLU A 1 203 ? -7.862 -2.904 24.626 1.00 86.88 203 GLU A C 1
ATOM 1568 O O . GLU A 1 203 ? -7.122 -3.286 25.529 1.00 86.88 203 GLU A O 1
ATOM 1573 N N . TYR A 1 204 ? -7.402 -2.648 23.400 1.00 80.44 204 TYR A N 1
ATOM 1574 C CA . TYR A 1 204 ? -5.998 -2.808 23.031 1.00 80.44 204 TYR A CA 1
ATOM 1575 C C . TYR A 1 204 ? -5.076 -1.947 23.903 1.00 80.44 204 TYR A C 1
ATOM 1577 O O . TYR A 1 204 ? -4.141 -2.456 24.522 1.00 80.44 204 TYR A O 1
ATOM 1585 N N . ILE A 1 205 ? -5.366 -0.647 24.013 1.00 78.81 205 ILE A N 1
ATOM 1586 C CA . ILE A 1 205 ? -4.580 0.269 24.851 1.00 78.81 205 ILE A CA 1
ATOM 1587 C C . ILE A 1 205 ? -4.728 -0.108 26.332 1.00 78.81 205 ILE A C 1
ATOM 1589 O O . ILE A 1 205 ? -3.747 -0.073 27.075 1.00 78.81 205 ILE A O 1
ATOM 1593 N N . GLY A 1 206 ? -5.930 -0.494 26.761 1.00 81.00 206 GLY A N 1
ATOM 1594 C CA . GLY A 1 206 ? -6.223 -0.845 28.146 1.00 81.00 206 GLY A CA 1
ATOM 1595 C C . GLY A 1 206 ? -5.448 -2.059 28.633 1.00 81.00 206 GLY A C 1
ATOM 1596 O O . GLY A 1 206 ? -4.849 -2.016 29.706 1.00 81.00 206 GLY A O 1
ATOM 1597 N N . ASN A 1 207 ? -5.374 -3.090 27.794 1.00 77.94 207 ASN A N 1
ATOM 1598 C CA . ASN A 1 207 ? -4.605 -4.302 28.055 1.00 77.94 207 ASN A CA 1
ATOM 1599 C C . ASN A 1 207 ? -3.094 -4.032 28.097 1.00 77.94 207 ASN A C 1
ATOM 1601 O O . ASN A 1 207 ? -2.393 -4.630 28.907 1.00 77.94 207 ASN A O 1
ATOM 1605 N N . ILE A 1 208 ? -2.584 -3.124 27.254 1.00 73.81 208 ILE A N 1
ATOM 1606 C CA . ILE A 1 208 ? -1.158 -2.751 27.243 1.00 73.81 208 ILE A CA 1
ATOM 1607 C C . ILE A 1 208 ? -0.772 -1.957 28.493 1.00 73.81 208 ILE A C 1
ATOM 1609 O O . ILE A 1 208 ? 0.323 -2.132 29.025 1.00 73.81 208 ILE A O 1
ATOM 1613 N N . LEU A 1 209 ? -1.644 -1.049 28.934 1.00 78.00 209 LEU A N 1
ATOM 1614 C CA . LEU A 1 209 ? -1.366 -0.151 30.053 1.00 78.00 209 LEU A CA 1
ATOM 1615 C C . LEU A 1 209 ? -1.770 -0.723 31.421 1.00 78.00 209 LEU A C 1
ATOM 1617 O O . LEU A 1 209 ? -1.495 -0.064 32.420 1.00 78.00 209 LEU A O 1
ATOM 1621 N N . ASP A 1 210 ? -2.405 -1.902 31.465 1.00 81.56 210 ASP A N 1
ATOM 1622 C CA . ASP A 1 210 ? -3.013 -2.500 32.667 1.00 81.56 210 ASP A CA 1
ATOM 1623 C C . ASP A 1 210 ? -3.842 -1.468 33.451 1.00 81.56 210 ASP A C 1
ATOM 1625 O O . ASP A 1 210 ? -3.590 -1.156 34.616 1.00 81.56 210 ASP A O 1
ATOM 1629 N N . THR A 1 211 ? -4.786 -0.840 32.747 1.00 84.38 211 THR A N 1
ATOM 1630 C CA . THR A 1 211 ? -5.493 0.349 33.226 1.00 84.38 211 THR A CA 1
ATOM 1631 C C . THR A 1 211 ? -7.004 0.179 33.175 1.00 84.38 211 THR A C 1
ATOM 1633 O O . THR A 1 211 ? -7.529 -0.614 32.395 1.00 84.38 211 THR A O 1
ATOM 1636 N N . ASP A 1 212 ? -7.719 0.965 33.980 1.00 89.69 212 ASP A N 1
ATOM 1637 C CA . ASP A 1 212 ? -9.178 0.933 33.987 1.00 89.69 212 ASP A CA 1
ATOM 1638 C C . ASP A 1 212 ? -9.759 1.373 32.637 1.00 89.69 212 ASP A C 1
ATOM 1640 O O . ASP A 1 212 ? -9.297 2.334 32.008 1.00 89.69 212 ASP A O 1
ATOM 1644 N N . ILE A 1 213 ? -10.820 0.683 32.221 1.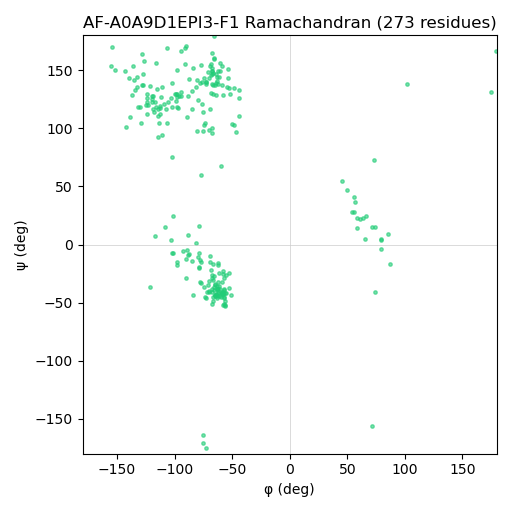00 91.94 213 ILE A N 1
ATOM 1645 C CA . ILE A 1 213 ? -11.577 0.972 31.005 1.00 91.94 213 ILE A CA 1
ATOM 1646 C C . ILE A 1 213 ? -13.034 1.235 31.387 1.00 91.94 213 ILE A C 1
ATOM 1648 O O . ILE A 1 213 ? -13.621 0.506 32.188 1.00 91.94 213 ILE A O 1
ATOM 1652 N N . TYR A 1 214 ? -13.628 2.268 30.795 1.00 94.00 214 TYR A N 1
ATOM 1653 C CA . TYR A 1 214 ? -15.034 2.610 30.961 1.00 94.00 214 TYR A CA 1
ATOM 1654 C C . TYR A 1 214 ? -15.715 2.822 29.607 1.00 94.00 214 TYR A C 1
ATOM 1656 O O . TYR A 1 214 ? -15.380 3.749 28.867 1.00 94.00 214 TYR A O 1
ATOM 1664 N N . GLU A 1 215 ? -16.720 2.004 29.306 1.00 93.94 215 GLU A N 1
ATOM 1665 C CA . GLU A 1 215 ? -17.590 2.226 28.156 1.00 93.94 215 GLU A CA 1
ATOM 1666 C C . GLU A 1 215 ? -18.657 3.288 28.482 1.00 93.94 215 GLU A C 1
ATOM 1668 O O . GLU A 1 215 ? -19.437 3.184 29.430 1.00 93.94 215 GLU A O 1
ATOM 1673 N N . ILE A 1 216 ? -18.705 4.331 27.664 1.00 93.00 216 ILE A N 1
ATOM 1674 C CA . ILE A 1 216 ? -19.712 5.381 27.656 1.00 93.00 216 ILE A CA 1
ATOM 1675 C C . ILE A 1 216 ? -20.923 4.845 26.900 1.00 93.00 216 ILE A C 1
ATOM 1677 O O . ILE A 1 216 ? -20.977 4.908 25.677 1.00 93.00 216 ILE A O 1
ATOM 1681 N N . VAL A 1 217 ? -21.920 4.362 27.628 1.00 91.25 217 VAL A N 1
ATOM 1682 C CA . VAL A 1 217 ? -23.148 3.822 27.035 1.00 91.25 217 VAL A CA 1
ATOM 1683 C C . VAL A 1 217 ? -24.222 4.916 26.968 1.00 91.25 217 VAL A C 1
ATOM 1685 O O . VAL A 1 217 ? -24.450 5.608 27.960 1.00 91.25 217 VAL A O 1
ATOM 1688 N N . PRO A 1 218 ? -24.911 5.134 25.834 1.00 90.50 218 PRO A N 1
ATOM 1689 C CA . PRO A 1 218 ? -26.051 6.046 25.783 1.00 90.50 218 PRO A CA 1
ATOM 1690 C C . PRO A 1 218 ? -27.271 5.426 26.485 1.00 90.50 218 PRO A C 1
ATOM 1692 O O . PRO A 1 218 ? -27.587 4.263 26.259 1.00 90.50 218 PRO A O 1
ATOM 1695 N N . GLN A 1 219 ? -28.041 6.218 27.245 1.00 91.56 219 GLN A N 1
ATOM 1696 C CA . GLN A 1 219 ? -29.291 5.751 27.885 1.00 91.56 219 GLN A CA 1
ATOM 1697 C C . GLN A 1 219 ? -30.301 5.183 26.885 1.00 91.56 219 GLN A C 1
ATOM 1699 O O . GLN A 1 219 ? -31.141 4.355 27.232 1.00 91.56 219 GLN A O 1
ATOM 1704 N N . VAL A 1 220 ? -30.249 5.678 25.649 1.00 90.44 220 VAL A N 1
ATOM 1705 C CA . VAL A 1 220 ? -31.008 5.140 24.526 1.00 90.44 220 VAL A CA 1
ATOM 1706 C C . VAL A 1 220 ? -30.002 4.546 23.539 1.00 90.44 220 VAL A C 1
ATOM 1708 O O . VAL A 1 220 ? -29.337 5.325 22.838 1.00 90.44 220 VAL A O 1
ATOM 1711 N N . PRO A 1 221 ? -29.882 3.204 23.473 1.00 90.38 221 PRO A N 1
ATOM 1712 C CA . PRO A 1 221 ? -29.010 2.519 22.523 1.00 90.38 221 PRO A CA 1
ATOM 1713 C C . PRO A 1 221 ? -29.270 2.950 21.079 1.00 90.38 221 PRO A C 1
ATOM 1715 O O . PRO A 1 221 ? -30.384 3.354 20.739 1.00 90.38 221 PRO A O 1
ATOM 1718 N N . TYR A 1 222 ? -28.239 2.885 20.239 1.00 89.38 222 TYR A N 1
ATOM 1719 C CA . TYR A 1 222 ? -28.377 3.133 18.805 1.00 89.38 222 TYR A CA 1
ATOM 1720 C C . TYR A 1 222 ? -28.979 1.910 18.119 1.00 89.38 222 TYR A C 1
ATOM 1722 O O . TYR A 1 222 ? -28.634 0.771 18.435 1.00 89.38 222 TYR A O 1
ATOM 1730 N N . THR A 1 223 ? -29.884 2.157 17.183 1.00 90.94 223 THR A N 1
ATOM 1731 C CA . THR A 1 223 ? -30.374 1.157 16.231 1.00 90.94 223 THR A CA 1
ATOM 1732 C C . THR A 1 223 ? -29.579 1.222 14.928 1.00 90.94 223 THR A C 1
ATOM 1734 O O . THR A 1 223 ? -28.892 2.207 14.671 1.00 90.94 223 THR A O 1
ATOM 1737 N N . ASP A 1 224 ? -29.703 0.208 14.069 1.00 86.62 224 ASP A N 1
ATOM 1738 C CA . ASP A 1 224 ? -29.070 0.238 12.742 1.00 86.62 224 ASP A CA 1
ATOM 1739 C C . ASP A 1 224 ? -29.527 1.460 11.919 1.00 86.62 224 ASP A C 1
ATOM 1741 O O . ASP A 1 224 ? -28.706 2.110 11.281 1.00 86.62 224 ASP A O 1
ATOM 1745 N N . GLU A 1 225 ? -30.813 1.831 12.005 1.00 88.75 225 GLU A N 1
ATOM 1746 C CA . GLU A 1 225 ? -31.384 3.013 11.335 1.00 88.75 225 GLU A CA 1
ATOM 1747 C C . GLU A 1 225 ? -30.792 4.325 11.876 1.00 88.75 225 GLU A C 1
ATOM 1749 O O . GLU A 1 225 ? -30.561 5.265 11.118 1.00 88.75 225 GLU A O 1
ATOM 1754 N N . ASP A 1 226 ? -30.478 4.385 13.174 1.00 88.00 226 ASP A N 1
ATOM 1755 C CA . ASP A 1 226 ? -29.830 5.555 13.777 1.00 88.00 226 ASP A CA 1
ATOM 1756 C C . ASP A 1 226 ? -28.411 5.785 13.239 1.00 88.00 226 ASP A C 1
ATOM 1758 O O . ASP A 1 226 ? -27.937 6.924 13.252 1.00 88.00 226 ASP A O 1
ATOM 1762 N N . LEU A 1 227 ? -27.743 4.714 12.797 1.00 83.94 227 LEU A N 1
ATOM 1763 C CA . LEU A 1 227 ? -26.368 4.709 12.292 1.00 83.94 227 LEU A CA 1
ATOM 1764 C C . LEU A 1 227 ? -26.287 4.875 10.765 1.00 83.94 227 LEU A C 1
ATOM 1766 O O . LEU A 1 227 ? -25.187 5.011 10.222 1.00 83.94 227 LEU A O 1
ATOM 1770 N N . GLU A 1 228 ? -27.422 4.886 10.058 1.00 83.56 228 GLU A N 1
ATOM 1771 C CA . GLU A 1 228 ? -27.459 5.150 8.621 1.00 83.56 228 GLU A CA 1
ATOM 1772 C C . GLU A 1 228 ? -27.204 6.635 8.327 1.00 83.56 228 GLU A C 1
ATOM 1774 O O . GLU A 1 228 ? -28.076 7.493 8.473 1.00 83.56 228 GLU A O 1
ATOM 1779 N N . TYR A 1 229 ? -25.999 6.938 7.852 1.00 80.00 229 TYR A N 1
ATOM 1780 C CA . TYR A 1 229 ? -25.596 8.290 7.474 1.00 80.00 229 TYR A CA 1
ATOM 1781 C C . TYR A 1 229 ? -26.393 8.852 6.287 1.00 80.00 229 TYR A C 1
ATOM 1783 O O . TYR A 1 229 ? -26.679 8.150 5.313 1.00 80.00 229 TYR A O 1
ATOM 1791 N N . TYR A 1 230 ? -26.621 10.167 6.309 1.00 80.81 230 TYR A N 1
ATOM 1792 C CA . TYR A 1 230 ? -27.261 10.951 5.241 1.00 80.81 230 TYR A CA 1
ATOM 1793 C C . TYR A 1 230 ? -28.740 10.620 4.999 1.00 80.81 230 TYR A C 1
ATOM 1795 O O . TYR A 1 230 ? -29.273 10.861 3.910 1.00 80.81 230 TYR A O 1
ATOM 1803 N N . THR A 1 231 ? -29.413 10.090 6.013 1.00 85.06 231 THR A N 1
ATOM 1804 C CA . THR A 1 231 ? -30.843 9.756 5.992 1.00 85.06 231 THR A CA 1
ATOM 1805 C C . THR A 1 231 ? -31.701 10.805 6.706 1.00 85.06 231 THR A C 1
ATOM 1807 O O . THR A 1 231 ? -32.930 10.765 6.624 1.00 85.06 231 THR A O 1
ATOM 1810 N N . GLY A 1 232 ? -31.073 11.776 7.375 1.00 82.88 232 GLY A N 1
ATOM 1811 C CA . GLY A 1 232 ? -31.707 12.628 8.379 1.00 82.88 232 GLY A CA 1
ATOM 1812 C C . GLY A 1 232 ? -31.948 11.896 9.703 1.00 82.88 232 GLY A C 1
ATOM 1813 O O . GLY A 1 232 ? -32.753 12.365 10.509 1.00 82.88 232 GLY A O 1
ATOM 1814 N N . GLY A 1 233 ? -31.301 10.742 9.892 1.00 85.44 233 GLY A N 1
ATOM 1815 C CA . GLY A 1 233 ? -31.378 9.916 11.088 1.00 85.44 233 GLY A CA 1
ATOM 1816 C C . GLY A 1 233 ? -30.644 10.523 12.281 1.00 85.44 233 GLY A C 1
ATOM 1817 O O . GLY A 1 233 ? -30.135 11.646 12.249 1.00 85.44 233 GLY A O 1
ATOM 1818 N N . ARG A 1 234 ? -30.596 9.769 13.376 1.00 87.81 234 ARG A N 1
ATOM 1819 C CA . ARG A 1 234 ? -30.050 10.240 14.650 1.00 87.81 234 ARG A CA 1
ATOM 1820 C C . ARG A 1 234 ? -28.575 10.646 14.561 1.00 87.81 234 ARG A C 1
ATOM 1822 O O . ARG A 1 234 ? -28.250 11.726 15.044 1.00 87.81 234 ARG A O 1
ATOM 1829 N N . ALA A 1 235 ? -27.712 9.865 13.905 1.00 83.50 235 ALA A N 1
ATOM 1830 C CA . ALA A 1 235 ? -26.301 10.228 13.725 1.00 83.50 235 ALA A CA 1
ATOM 1831 C C . ALA A 1 235 ? -26.117 11.583 13.009 1.00 83.50 235 ALA A C 1
ATOM 1833 O O . ALA A 1 235 ? -25.293 12.396 13.432 1.00 83.50 235 ALA A O 1
ATOM 1834 N N . ASP A 1 236 ? -26.932 11.864 11.983 1.00 83.69 236 ASP A N 1
ATOM 1835 C CA . ASP A 1 236 ? -26.900 13.140 11.254 1.00 83.69 236 ASP A CA 1
ATOM 1836 C C . ASP A 1 236 ? -27.319 14.312 12.166 1.00 83.69 236 ASP A C 1
ATOM 1838 O O . ASP A 1 236 ? -26.686 15.371 12.181 1.00 83.69 236 ASP A O 1
ATOM 1842 N N . LEU A 1 237 ? -28.374 14.118 12.968 1.00 87.06 237 LEU A N 1
ATOM 1843 C CA . LEU A 1 237 ? -28.873 15.129 13.907 1.00 87.06 237 LEU A CA 1
ATOM 1844 C C . LEU A 1 237 ? -27.855 15.440 15.008 1.00 87.06 237 LEU A C 1
ATOM 1846 O O . LEU A 1 237 ? -27.624 16.607 15.318 1.00 87.06 237 LEU A O 1
ATOM 1850 N N . GLU A 1 238 ? -27.225 14.415 15.578 1.00 85.12 238 GLU A N 1
ATOM 1851 C CA . GLU A 1 238 ? -26.213 14.563 16.629 1.00 85.12 238 GLU A CA 1
ATOM 1852 C C . GLU A 1 238 ? -24.917 15.233 16.135 1.00 85.12 238 GLU A C 1
ATOM 1854 O O . GLU A 1 238 ? -24.204 15.872 16.923 1.00 85.12 238 GLU A O 1
ATOM 1859 N N . GLN A 1 239 ? -24.620 15.119 14.835 1.00 80.44 239 GLN A N 1
ATOM 1860 C CA . GLN A 1 239 ? -23.501 15.806 14.185 1.00 80.44 239 GLN A CA 1
ATOM 1861 C C . GLN A 1 239 ? -23.766 17.304 13.970 1.00 80.44 239 GLN A C 1
ATOM 1863 O O . GLN A 1 239 ? -22.846 18.134 14.039 1.00 80.44 239 GLN A O 1
ATOM 1868 N N . ASP A 1 240 ? -25.007 17.669 13.657 1.00 81.88 240 ASP A N 1
ATOM 1869 C CA . ASP A 1 240 ? -25.378 19.051 13.352 1.00 81.88 240 ASP A CA 1
ATOM 1870 C C . ASP A 1 240 ? -25.820 19.849 14.580 1.00 81.88 240 ASP A C 1
ATOM 1872 O O . ASP A 1 240 ? -25.580 21.059 14.633 1.00 81.88 240 ASP A O 1
ATOM 1876 N N . ASP A 1 241 ? -26.383 19.182 15.585 1.00 83.31 241 ASP A N 1
ATOM 1877 C CA . ASP A 1 241 ? -26.836 19.779 16.835 1.00 83.31 241 ASP A CA 1
ATOM 1878 C C . ASP A 1 241 ? -26.275 19.016 18.050 1.00 83.31 241 ASP A C 1
ATOM 1880 O O . ASP A 1 241 ? -26.789 17.960 18.425 1.00 83.31 241 ASP A O 1
ATOM 1884 N N . PRO A 1 242 ? -25.264 19.565 18.750 1.00 80.75 242 PRO A N 1
ATOM 1885 C CA . PRO A 1 242 ? -24.726 18.953 19.963 1.00 80.75 242 PRO A CA 1
ATOM 1886 C C . PRO A 1 242 ? -25.765 18.738 21.072 1.00 80.75 242 PRO A C 1
ATOM 1888 O O . PRO A 1 242 ? -25.550 17.894 21.939 1.00 80.75 242 PRO A O 1
ATOM 1891 N N . SER A 1 243 ? -26.877 19.484 21.067 1.00 85.00 243 SER A N 1
ATOM 1892 C CA . SER A 1 243 ? -27.963 19.308 22.039 1.00 85.00 243 SER A CA 1
ATOM 1893 C C . SER A 1 243 ? -28.870 18.113 21.733 1.00 85.00 243 SER A C 1
ATOM 1895 O O . SER A 1 243 ? -29.625 17.693 22.610 1.00 85.00 243 SER A O 1
ATOM 1897 N N . ALA A 1 244 ? -28.765 17.537 20.529 1.00 86.62 244 ALA A N 1
ATOM 1898 C CA . ALA A 1 244 ? -29.457 16.312 20.140 1.00 86.62 244 ALA A CA 1
ATOM 1899 C C . ALA A 1 244 ? -28.764 15.037 20.656 1.00 86.62 244 ALA A C 1
ATOM 1901 O O . ALA A 1 244 ? -29.357 13.960 20.598 1.00 86.62 244 ALA A O 1
ATOM 1902 N N . ARG A 1 245 ? -27.534 15.147 21.183 1.00 85.50 245 ARG A N 1
ATOM 1903 C CA . ARG A 1 245 ? -26.768 14.011 21.716 1.00 85.50 245 ARG A CA 1
ATOM 1904 C C . ARG A 1 245 ? -27.472 13.392 22.932 1.00 85.50 245 ARG A C 1
ATOM 1906 O O . ARG A 1 245 ? -27.982 14.125 23.786 1.00 85.50 245 ARG A O 1
ATOM 1913 N N . PRO A 1 246 ? -27.505 12.054 23.048 1.00 85.50 246 PRO A N 1
ATOM 1914 C CA . PRO A 1 246 ? -28.242 11.366 24.094 1.00 85.50 246 PRO A CA 1
ATOM 1915 C C . PRO A 1 246 ? -27.616 11.598 25.467 1.00 85.50 246 PRO A C 1
ATOM 1917 O O . PRO A 1 246 ? -26.411 11.810 25.609 1.00 85.50 246 PRO A O 1
ATOM 1920 N N . ALA A 1 247 ? -28.440 11.470 26.504 1.00 89.50 247 ALA A N 1
ATOM 1921 C CA . ALA A 1 247 ? -27.925 11.312 27.854 1.00 89.50 247 ALA A CA 1
ATOM 1922 C C . ALA A 1 247 ? -27.126 10.002 27.966 1.00 89.50 247 ALA A C 1
ATOM 1924 O O . ALA A 1 247 ? -27.491 8.990 27.365 1.00 89.50 247 ALA A O 1
ATOM 1925 N N . ILE A 1 248 ? -26.061 10.025 28.763 1.00 89.94 248 ILE A N 1
ATOM 1926 C CA . ILE A 1 248 ? -25.207 8.865 29.038 1.00 89.94 248 ILE A CA 1
ATOM 1927 C C . ILE A 1 248 ? -25.792 8.075 30.219 1.00 89.94 248 ILE A C 1
ATOM 1929 O O . ILE A 1 248 ? -26.373 8.646 31.151 1.00 89.94 248 ILE A O 1
ATOM 1933 N N . GLU A 1 249 ? -25.697 6.753 30.145 1.00 87.69 249 GLU A N 1
ATOM 1934 C CA . GLU A 1 249 ? -26.015 5.829 31.224 1.00 87.69 249 GLU A CA 1
ATOM 1935 C C . GLU A 1 249 ? -24.802 5.663 32.147 1.00 87.69 249 GLU A C 1
ATOM 1937 O O . GLU A 1 249 ? -23.676 5.450 31.700 1.00 87.69 249 GLU A O 1
ATOM 1942 N N . GLY A 1 250 ? -25.040 5.768 33.455 1.00 88.62 250 GLY A N 1
ATOM 1943 C CA . GLY A 1 250 ? -24.000 5.591 34.464 1.00 88.62 250 GLY A CA 1
ATOM 1944 C C . GLY A 1 250 ? -22.978 6.730 34.525 1.00 88.62 250 GLY A C 1
ATOM 1945 O O . GLY A 1 250 ? -23.255 7.883 34.186 1.00 88.62 250 GLY A O 1
ATOM 1946 N N . GLY A 1 251 ? -21.804 6.396 35.044 1.00 86.88 251 GLY A N 1
ATOM 1947 C CA . GLY A 1 251 ? -20.642 7.267 35.133 1.00 86.88 251 GLY A CA 1
ATOM 1948 C C . GLY A 1 251 ? -19.482 6.544 35.809 1.00 86.88 251 GLY A C 1
ATOM 1949 O O . GLY A 1 251 ? -19.664 5.502 36.437 1.00 86.88 251 GLY A O 1
ATOM 1950 N N . VAL A 1 252 ? -18.289 7.119 35.698 1.00 86.31 252 VAL A N 1
ATOM 1951 C CA . VAL A 1 252 ? -17.085 6.597 36.352 1.00 86.31 252 VAL A CA 1
ATOM 1952 C C . VAL A 1 252 ? -17.126 6.949 37.841 1.00 86.31 252 VAL A C 1
ATOM 1954 O O . VAL A 1 252 ? -17.196 8.127 38.206 1.00 86.31 252 VAL A O 1
ATOM 1957 N N . GLU A 1 253 ? -17.082 5.940 38.710 1.00 84.81 253 GLU A N 1
ATOM 1958 C CA . GLU A 1 253 ? -16.954 6.149 40.155 1.00 84.81 253 GLU A CA 1
ATOM 1959 C C . GLU A 1 253 ? -15.518 6.564 40.524 1.00 84.81 253 GLU A C 1
ATOM 1961 O O . GLU A 1 253 ? -14.555 6.068 39.948 1.00 84.81 253 GLU A O 1
ATOM 1966 N N . ASN A 1 254 ? -15.366 7.461 41.508 1.00 83.94 254 ASN A N 1
ATOM 1967 C CA . ASN A 1 254 ? -14.065 7.944 42.007 1.00 83.94 254 ASN A CA 1
ATOM 1968 C C . ASN A 1 254 ? -13.153 8.541 40.917 1.00 83.94 254 ASN A C 1
ATOM 1970 O O . ASN A 1 254 ? -11.948 8.321 40.916 1.00 83.94 254 ASN A O 1
ATOM 1974 N N . MET A 1 255 ? -13.728 9.309 39.985 1.00 85.06 255 MET A N 1
ATOM 1975 C CA . MET A 1 255 ? -13.010 9.937 38.865 1.00 85.06 255 MET A CA 1
ATOM 1976 C C . MET A 1 255 ? -11.780 10.768 39.287 1.00 85.06 255 MET A C 1
ATOM 1978 O O . MET A 1 255 ? -10.862 10.962 38.498 1.00 85.06 255 MET A O 1
ATOM 1982 N N . ASP A 1 256 ? -11.749 11.252 40.529 1.00 85.56 256 ASP A N 1
ATOM 1983 C CA . ASP A 1 256 ? -10.642 12.001 41.127 1.00 85.56 256 ASP A CA 1
ATOM 1984 C C . ASP A 1 256 ? -9.377 11.165 41.389 1.00 85.56 256 ASP A C 1
ATOM 1986 O O . ASP A 1 256 ? -8.336 11.743 41.699 1.00 85.56 256 ASP A O 1
ATOM 1990 N N . GLN A 1 257 ? -9.438 9.836 41.248 1.00 84.88 257 GLN A N 1
ATOM 1991 C CA . GLN A 1 257 ? -8.266 8.958 41.351 1.00 84.88 257 GLN A CA 1
ATOM 1992 C C . GLN A 1 257 ? -7.398 8.938 40.083 1.00 84.88 257 GLN A C 1
ATOM 1994 O O . GLN A 1 257 ? -6.238 8.515 40.149 1.00 84.88 257 GLN A O 1
ATOM 1999 N N . TYR A 1 258 ? -7.956 9.356 38.942 1.00 86.69 258 TYR A N 1
ATOM 2000 C CA . TYR A 1 258 ? -7.289 9.309 37.644 1.00 86.69 258 TYR A CA 1
ATOM 2001 C C . TYR A 1 258 ? -6.599 10.633 37.328 1.00 86.69 258 TYR A C 1
ATOM 2003 O O . TYR A 1 258 ? -7.223 11.694 37.328 1.00 86.69 258 TYR A O 1
ATOM 2011 N N . ASP A 1 259 ? -5.317 10.561 36.977 1.00 87.56 259 ASP A N 1
ATOM 2012 C CA . ASP A 1 259 ? -4.522 11.732 36.589 1.00 87.56 259 ASP A CA 1
ATOM 2013 C C . ASP A 1 259 ? -4.430 11.889 35.065 1.00 87.56 259 ASP A C 1
ATOM 2015 O O . ASP A 1 259 ? -4.073 12.953 34.555 1.00 87.56 259 ASP A O 1
ATOM 2019 N N . THR A 1 260 ? -4.737 10.829 34.313 1.00 84.06 260 THR A N 1
ATOM 2020 C CA . THR A 1 260 ? -4.752 10.820 32.846 1.00 84.06 260 THR A CA 1
ATOM 2021 C C . THR A 1 260 ? -5.982 10.076 32.345 1.00 84.06 260 THR A C 1
ATOM 2023 O O . THR A 1 260 ? -6.242 8.950 32.757 1.00 84.06 260 THR A O 1
ATOM 2026 N N . ILE A 1 261 ? -6.732 10.707 31.439 1.00 88.06 261 ILE A N 1
ATOM 2027 C CA . ILE A 1 261 ? -7.913 10.116 30.807 1.00 88.06 261 ILE A CA 1
ATOM 2028 C C . ILE A 1 261 ? -7.712 10.140 29.292 1.00 88.06 261 ILE A C 1
ATOM 2030 O O . ILE A 1 261 ? -7.578 11.212 28.698 1.00 88.06 261 ILE A O 1
ATOM 2034 N N . PHE A 1 262 ? -7.728 8.965 28.671 1.00 84.81 262 PHE A N 1
ATOM 2035 C CA . PHE A 1 262 ? -7.895 8.817 27.231 1.00 84.81 262 PHE A CA 1
ATOM 2036 C C . PHE A 1 262 ? -9.387 8.743 26.920 1.00 84.81 262 PHE A C 1
ATOM 2038 O O . PHE A 1 262 ? -10.106 7.952 27.525 1.00 84.81 262 PHE A O 1
ATOM 2045 N N . LEU A 1 263 ? -9.853 9.581 25.993 1.00 88.88 263 LEU A N 1
ATOM 2046 C CA . LEU A 1 263 ? -11.250 9.622 25.571 1.00 88.88 263 LEU A CA 1
ATOM 2047 C C . LEU A 1 263 ? -11.364 9.193 24.105 1.00 88.88 263 LEU A C 1
ATOM 2049 O O . LEU A 1 263 ? -10.937 9.928 23.215 1.00 88.88 263 LEU A O 1
ATOM 2053 N N . GLY A 1 264 ? -11.948 8.021 23.863 1.00 83.81 264 GLY A N 1
ATOM 2054 C CA . GLY A 1 264 ? -12.233 7.497 22.528 1.00 83.81 264 GLY A CA 1
ATOM 2055 C C . GLY A 1 264 ? -13.689 7.729 22.127 1.00 83.81 264 GLY A C 1
ATOM 2056 O O . GLY A 1 264 ? -14.610 7.388 22.862 1.00 83.81 264 GLY A O 1
ATOM 2057 N N . TYR A 1 265 ? -13.937 8.284 20.948 1.00 81.44 265 TYR A N 1
ATOM 2058 C CA . TYR A 1 265 ? -15.291 8.403 20.406 1.00 81.44 265 TYR A CA 1
ATOM 2059 C C . TYR A 1 265 ? -15.245 8.404 18.873 1.00 81.44 265 TYR A C 1
ATOM 2061 O O . TYR A 1 265 ? -14.245 8.831 18.293 1.00 81.44 265 TYR A O 1
ATOM 2069 N N . PRO A 1 266 ? -16.297 7.907 18.203 1.00 67.44 266 PRO A N 1
ATOM 2070 C CA . PRO A 1 266 ? -16.373 7.913 16.754 1.00 67.44 266 PRO A CA 1
ATOM 2071 C C . PRO A 1 266 ? -16.497 9.346 16.228 1.00 67.44 266 PRO A C 1
ATOM 2073 O O . PRO A 1 266 ? -17.148 10.200 16.834 1.00 67.44 266 PRO A O 1
ATOM 2076 N N . ILE A 1 267 ? -15.915 9.588 15.055 1.00 64.56 267 ILE A N 1
ATOM 2077 C CA . ILE A 1 267 ? -16.138 10.819 14.297 1.00 64.56 267 ILE A CA 1
ATOM 2078 C C . ILE A 1 267 ? -17.339 10.587 13.382 1.00 64.56 267 ILE A C 1
ATOM 2080 O O . ILE A 1 267 ? -17.243 9.864 12.388 1.00 64.56 267 ILE A O 1
ATOM 2084 N N . TRP A 1 268 ? -18.464 11.236 13.674 1.00 63.91 268 TRP A N 1
ATOM 2085 C CA . TRP A 1 268 ? -19.602 11.233 12.761 1.00 63.91 268 TRP A CA 1
ATOM 2086 C C . TRP A 1 268 ? -19.247 12.034 11.494 1.00 63.91 268 TRP A C 1
ATOM 2088 O O . TRP A 1 268 ? -18.734 13.153 11.559 1.00 63.91 268 TRP A O 1
ATOM 2098 N N . HIS A 1 269 ? -19.485 11.454 10.314 1.00 60.34 269 HIS A N 1
ATOM 2099 C CA . HIS A 1 269 ? -19.237 12.073 8.999 1.00 60.34 269 HIS A CA 1
ATOM 2100 C C . HIS A 1 269 ? -17.791 12.521 8.693 1.00 60.34 269 HIS A C 1
ATOM 2102 O O . HIS A 1 269 ? -17.582 13.280 7.742 1.00 60.34 269 HIS A O 1
ATOM 2108 N N . GLY A 1 270 ? -16.784 12.088 9.458 1.00 51.62 270 GLY A N 1
ATOM 2109 C CA . GLY A 1 270 ? -15.385 12.472 9.214 1.00 51.62 270 GLY A CA 1
ATOM 2110 C C . GLY A 1 270 ? -15.098 13.974 9.374 1.00 51.62 270 GLY A C 1
ATOM 2111 O O . GLY A 1 270 ? -14.144 14.478 8.782 1.00 51.62 270 GLY A O 1
ATOM 2112 N N . GLN A 1 271 ? -15.930 14.708 10.125 1.00 47.41 271 GLN A N 1
ATOM 2113 C CA . GLN A 1 271 ? -15.692 16.111 10.471 1.00 47.41 271 GLN A CA 1
ATOM 2114 C C . GLN A 1 271 ? -15.575 16.280 11.985 1.00 47.41 271 GLN A C 1
ATOM 2116 O O . GLN A 1 271 ? -16.561 16.113 12.704 1.00 47.41 271 GLN A O 1
ATOM 2121 N N . ASP A 1 272 ? -14.400 16.712 12.445 1.00 41.16 272 ASP A N 1
ATOM 2122 C CA . ASP A 1 272 ? -14.190 17.149 13.824 1.00 41.16 272 ASP A CA 1
ATOM 2123 C C . ASP A 1 272 ? -14.967 18.446 14.080 1.00 41.16 272 ASP A C 1
ATOM 2125 O O . ASP A 1 272 ? -14.529 19.548 13.739 1.00 41.16 272 ASP A O 1
ATOM 2129 N N . LYS A 1 273 ? -16.134 18.334 14.714 1.00 44.88 273 LYS A N 1
ATOM 2130 C CA . LYS A 1 273 ? -16.732 19.445 15.459 1.00 44.88 273 LYS A CA 1
ATOM 2131 C C . LYS A 1 273 ? -16.467 19.182 16.938 1.00 44.88 273 LYS A C 1
ATOM 2133 O O . LYS A 1 273 ? -17.348 18.708 17.657 1.00 44.88 273 LYS A O 1
ATOM 2138 N N . CYS A 1 274 ? -15.222 19.418 17.362 1.00 36.41 274 CYS A N 1
ATOM 2139 C CA . CYS A 1 274 ? -14.855 19.397 18.777 1.00 36.41 274 CYS A CA 1
ATOM 2140 C C . CYS A 1 274 ? -15.860 20.231 19.586 1.00 36.41 274 CYS A C 1
ATOM 2142 O O . CYS A 1 274 ? -16.231 21.332 19.170 1.00 36.41 274 CYS A O 1
ATOM 2144 N N . ALA A 1 275 ? -16.294 19.665 20.714 1.00 36.16 275 ALA A N 1
ATOM 2145 C CA . ALA A 1 275 ? -17.015 20.375 21.765 1.00 36.16 275 ALA A CA 1
ATOM 2146 C C . ALA A 1 275 ? -16.138 21.464 22.405 1.00 36.16 275 ALA A C 1
ATOM 2148 O O . ALA A 1 275 ? -14.900 21.268 22.457 1.00 36.16 275 ALA A O 1
#

Secondary structure (DSSP, 8-state):
--HHHHHHHHH-GGG--HHHHHHHHHHHHHHHHHHHHHHHS---HHHHHHHHHHHHTSPPPTT-EEPSPEEESS-TTEEE-SS-EE-TTEEEE-TT-EEE-TT-EE-TT-EEE-EEE-SSGGGTT-EEE--EEE-TT-EEPTT-EEETT-EEPTT-EEPTT-EE--TT-GGG-----------S-EEEEEE--SSSHHHHHHHHHHHHHT-EEEE-EESSPPPTGGG-TTTT-HHHHHHH-GGGSPPEES--TTGGGEEEEEEE---GGG-----

Foldseek 3Di:
DDVVLLLVCQVDVVSPDPVSVVVQVVQQVVLVVLLCVLAPDDDDLVRNQVSLCSQQVHRDDSLEEEDDNEEERRNVQEAEEHNEYYYYQEYEDASLHEAYEAQEYHAYNEYEEQWAFQPPVVCVRRIDGAYEAEYHNEYEAACEYEYHNDYHDHNHYHHHNYYHDDPPPPSVPPPPPPDPPDPDFAEEEEEEDLPCPLVVVSVVVCVVVVHHYHYFAFPDRDDPQQVDPPPPHLLPCCLVDVVSDGHTPDDDPPPVRHPYYHYYYDDRPPDDPDD

Mean predicted aligned error: 14.27 Å

Solvent-accessible surface area (backbone atoms only — not comparable to full-atom values): 14998 Å² total; per-residue (Å²): 141,52,72,64,54,38,50,48,26,64,82,34,67,92,53,58,41,72,71,40,49,58,49,44,52,53,41,31,55,46,20,49,53,47,34,50,58,57,52,73,55,91,65,57,69,76,55,45,38,54,53,49,16,62,40,25,72,45,86,55,48,92,62,46,44,76,40,63,40,53,45,45,52,43,31,56,44,47,46,71,38,44,51,24,37,40,32,35,52,24,37,38,45,19,80,27,26,33,38,41,25,37,44,20,36,38,28,37,39,26,34,38,39,9,66,48,52,45,83,52,73,90,56,69,51,40,73,42,60,27,39,30,33,38,30,39,43,20,35,40,24,36,50,16,37,40,31,38,49,26,71,45,55,64,64,38,72,45,59,62,58,38,76,48,69,39,93,76,48,73,81,68,54,71,70,88,63,81,64,75,84,79,83,84,65,42,51,34,37,38,30,30,52,96,82,50,64,45,45,53,55,46,50,54,53,25,67,73,65,76,39,52,73,42,78,57,40,48,68,68,74,83,52,76,69,32,67,39,77,89,69,79,26,54,51,48,44,35,68,76,34,75,86,65,50,73,58,68,46,85,78,79,80,71,62,86,63,47,73,44,74,47,80,42,63,78,66,60,92,80,52,92,75,78,130

Organism: NCBI:txid2840799